Protein AF-A0A399QY19-F1 (afdb_monomer)

Radius of gyration: 26.13 Å; Cα con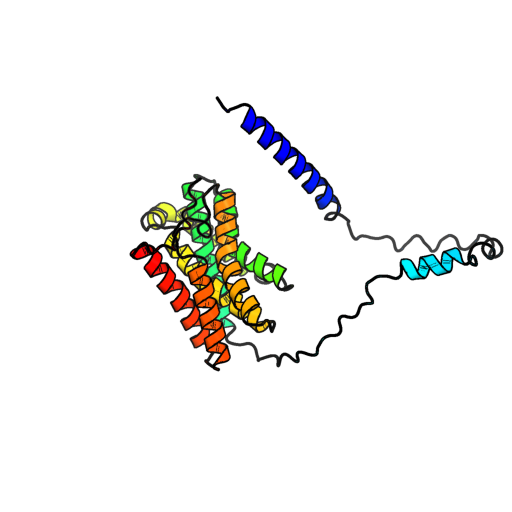tacts (8 Å, |Δi|>4): 372; chains: 1; bounding box: 60×49×82 Å

Nearest PDB structures (foldseek):
  5h36-assembly1_E  TM=9.515E-01  e=1.656E-13  Cereibacter sphaeroides 2.4.1
  5wuf-assembly1_A  TM=9.572E-01  e=1.390E-11  Colwellia psychrerythraea 34H
  5wue-assembly1_A  TM=9.030E-01  e=5.992E-12  Sulfolobus acidocaldarius
  5wtr-assembly1_B  TM=9.250E-01  e=8.197E-09  Saccharolobus solfataricus P2

InterPro domains:
  IPR005115 Glycine transporter [PF03458] (94-167)
  IPR005115 Glycine transporter [PF03458] (178-250)

Organism: NCBI:txid86342

Sequence (290 aa):
MANRSDLLFRGRFLHRFSIWMAVHAAHLVAPTQGHTHRLQENSTINPNLNRGYADTPLHARNRAMYAPMQARRWTRGRFSVKRRPMSPEILTAFADRFGVFVFAISGGVLAVRKEMDLLGVIVLAFLPAIGGGTMRDLLLGAPVFWLSDTLTLVLAIAGGLTAFLFYRFVSQFRALRWPDAVGMSLFAVTGAAKAMSLGHGFIVVVIMGAITASAGGLLRDVIANEEPLVLKEGELYATCALAGSAVYFGAISLGAPEAIAFAAGMATAFISRAMAIIFGIKLPRAKGKL

Foldseek 3Di:
DDDPVVVVVVVVVVVVVVVVCVVVVVVVDDDPDDDPPDPPPDPPDDPPPPPPPCPDPVNVVVCVVVDDPPPPPDPPPPPVPPQDDDDPPCVLVVLLLLLLLLQLLLQLLLCVVLVHDLVSLLVSLNLLNQVLQQVLCVVLVHPRPCVPPVSSSVSSSVSSVCCVVCVVVQVVPVNNLQSLLLSLLSQLQSQLVVCVSSVDDDVNSLVSSLSSSQRSQVRSQVVSVHDGQVRDAFADRSVLSSQLSNQLVVCVVVVHDNVVSSCSSSCSSNVVNVCCVPVVGGDDDDPDDD

Mean predicted aligned error: 15.23 Å

Structure (mmCIF, N/CA/C/O backbone):
data_AF-A0A399QY19-F1
#
_entry.id   AF-A0A399QY19-F1
#
loop_
_atom_site.group_PDB
_atom_site.id
_atom_site.type_symbol
_atom_site.label_atom_id
_atom_site.label_alt_id
_atom_site.label_comp_id
_atom_site.label_asym_id
_atom_site.label_entity_id
_atom_site.label_seq_id
_atom_site.pdbx_PDB_ins_code
_atom_site.Cartn_x
_atom_site.Cartn_y
_atom_site.Cartn_z
_atom_site.occupancy
_atom_site.B_iso_or_equiv
_atom_site.auth_seq_id
_atom_site.auth_comp_id
_atom_site.auth_asym_id
_atom_site.auth_atom_id
_atom_site.pdbx_PDB_model_num
ATOM 1 N N . MET A 1 1 ? -31.650 17.240 17.671 1.00 44.25 1 MET A N 1
ATOM 2 C CA . MET A 1 1 ? -32.403 18.030 16.671 1.00 44.25 1 MET A CA 1
ATOM 3 C C . MET A 1 1 ? -31.425 18.461 15.583 1.00 44.25 1 MET A C 1
ATOM 5 O O . MET A 1 1 ? -30.563 19.278 15.866 1.00 44.25 1 MET A O 1
ATOM 9 N N . ALA A 1 2 ? -31.465 17.842 14.397 1.00 48.72 2 ALA A N 1
ATOM 10 C CA . ALA A 1 2 ? -30.575 18.206 13.288 1.00 48.72 2 ALA A CA 1
ATOM 11 C C . ALA A 1 2 ? -31.069 19.500 12.616 1.00 48.72 2 ALA A C 1
ATOM 13 O O . ALA A 1 2 ? -32.268 19.658 12.382 1.00 48.72 2 ALA A O 1
ATOM 14 N N . ASN A 1 3 ? -30.150 20.430 12.353 1.00 52.03 3 ASN A N 1
ATOM 15 C CA . ASN A 1 3 ? -30.443 21.771 11.855 1.00 52.03 3 ASN A CA 1
ATOM 16 C C . ASN A 1 3 ? -30.996 21.719 10.412 1.00 52.03 3 ASN A C 1
ATOM 18 O O . ASN A 1 3 ? -30.510 20.952 9.579 1.00 52.03 3 ASN A O 1
ATOM 22 N N . ARG A 1 4 ? -32.023 22.525 10.098 1.00 49.91 4 ARG A N 1
ATOM 23 C CA . ARG A 1 4 ? -32.754 22.499 8.807 1.00 49.91 4 ARG A CA 1
ATOM 24 C C . ARG A 1 4 ? -31.855 22.743 7.582 1.00 49.91 4 ARG A C 1
ATOM 26 O O . ARG A 1 4 ? -32.204 22.316 6.483 1.00 49.91 4 ARG A O 1
ATOM 33 N N . SER A 1 5 ? -30.703 23.389 7.757 1.00 53.69 5 SER A N 1
ATOM 34 C CA . SER A 1 5 ? -29.710 23.633 6.703 1.00 53.69 5 SER A CA 1
ATOM 35 C C . SER A 1 5 ? -28.970 22.365 6.251 1.00 53.69 5 SER A C 1
ATOM 37 O O . SER A 1 5 ? -28.755 22.193 5.049 1.00 53.69 5 SER A O 1
ATOM 39 N N . ASP A 1 6 ? -28.659 21.442 7.167 1.00 50.50 6 ASP A N 1
ATOM 40 C CA . ASP A 1 6 ? -27.939 20.194 6.858 1.00 50.50 6 ASP A CA 1
ATOM 41 C C . ASP A 1 6 ? -28.805 19.201 6.077 1.00 50.50 6 ASP A C 1
ATOM 43 O O . ASP A 1 6 ? -28.325 18.499 5.183 1.00 50.50 6 ASP A O 1
ATOM 47 N N . LEU A 1 7 ? -30.109 19.182 6.359 1.00 51.22 7 LEU A N 1
ATOM 48 C CA . LEU A 1 7 ? -31.081 18.362 5.631 1.00 51.22 7 LEU A CA 1
ATOM 49 C C . LEU A 1 7 ? -31.246 18.834 4.176 1.00 51.22 7 LEU A C 1
ATOM 51 O O . LEU A 1 7 ? -31.325 18.012 3.262 1.00 51.22 7 LEU A O 1
ATOM 55 N N . LEU A 1 8 ? -31.214 20.150 3.938 1.00 54.97 8 LEU A N 1
ATOM 56 C CA . LEU A 1 8 ? -31.310 20.736 2.595 1.00 54.97 8 LEU A CA 1
ATOM 57 C C . LEU A 1 8 ? -30.028 20.574 1.765 1.00 54.97 8 LEU A C 1
ATOM 59 O O . LEU A 1 8 ? -30.098 20.548 0.532 1.00 54.97 8 LEU A O 1
ATOM 63 N N . PHE A 1 9 ? -28.859 20.478 2.404 1.00 53.03 9 PHE A N 1
ATOM 64 C CA . PHE A 1 9 ? -27.598 20.204 1.711 1.00 53.03 9 PHE A CA 1
ATOM 65 C C . PHE A 1 9 ? -27.468 18.715 1.360 1.00 53.03 9 PHE A C 1
ATOM 67 O O . PHE A 1 9 ? -27.183 18.376 0.209 1.00 53.03 9 PHE A O 1
ATOM 74 N N . ARG A 1 10 ? -27.801 17.821 2.304 1.00 54.09 10 ARG A N 1
ATOM 75 C CA . ARG A 1 10 ? -27.843 16.367 2.073 1.00 54.09 10 ARG A CA 1
ATOM 76 C C . ARG A 1 10 ? -28.836 15.976 0.979 1.00 54.09 10 ARG A C 1
ATOM 78 O O . ARG A 1 10 ? -28.481 15.185 0.110 1.00 54.09 10 ARG A O 1
ATOM 85 N N . GLY A 1 11 ? -30.028 16.579 0.953 1.00 57.78 11 GLY A N 1
ATOM 86 C CA . GLY A 1 11 ? -31.025 16.317 -0.092 1.00 57.78 11 GLY A CA 1
ATOM 87 C C . GLY A 1 11 ? -30.560 16.728 -1.494 1.00 57.78 11 GLY A C 1
ATOM 88 O O . GLY A 1 11 ? -30.737 15.979 -2.453 1.00 57.78 11 GLY A O 1
ATOM 89 N N . ARG A 1 12 ? -29.891 17.883 -1.622 1.00 63.41 12 ARG A N 1
ATOM 90 C CA . ARG A 1 12 ? -29.378 18.369 -2.916 1.00 63.41 12 ARG A CA 1
ATOM 91 C C . ARG A 1 12 ? -28.158 17.592 -3.412 1.00 63.41 12 ARG A C 1
ATOM 93 O O . ARG A 1 12 ? -28.033 17.395 -4.620 1.00 63.41 12 ARG A O 1
ATOM 100 N N . PHE A 1 13 ? -27.293 17.127 -2.511 1.00 60.69 13 PHE A N 1
ATOM 101 C CA . PHE A 1 13 ? -26.152 16.282 -2.866 1.00 60.69 13 PHE A CA 1
ATOM 102 C C . PHE A 1 13 ? -26.604 14.892 -3.321 1.00 60.69 13 PHE A C 1
ATOM 104 O O . PHE A 1 13 ? -26.201 14.446 -4.391 1.00 60.69 13 PHE A O 1
ATOM 111 N N . LEU A 1 14 ? -27.514 14.253 -2.577 1.00 60.03 14 LEU A N 1
ATOM 112 C CA . LEU A 1 14 ? -28.045 12.935 -2.932 1.00 60.03 14 LEU A CA 1
ATOM 113 C C . LEU A 1 14 ? -28.815 12.964 -4.256 1.00 60.03 14 LEU A C 1
ATOM 115 O O . LEU A 1 14 ? -28.624 12.067 -5.066 1.00 60.03 14 LEU A O 1
ATOM 119 N N . HIS A 1 15 ? -29.594 14.018 -4.523 1.00 63.19 15 HIS A N 1
ATOM 120 C CA . HIS A 1 15 ? -30.309 14.182 -5.794 1.00 63.19 15 HIS A CA 1
ATOM 121 C C . HIS A 1 15 ? -29.367 14.407 -6.991 1.00 63.19 15 HIS A C 1
ATOM 123 O O . HIS A 1 15 ? -29.599 13.897 -8.083 1.00 63.19 15 HIS A O 1
ATOM 129 N N . ARG A 1 16 ? -28.269 15.155 -6.808 1.00 65.31 16 ARG A N 1
ATOM 130 C CA . ARG A 1 16 ? -27.254 15.328 -7.862 1.00 65.31 16 ARG A CA 1
ATOM 131 C C . ARG A 1 16 ? -26.426 14.062 -8.082 1.00 65.31 16 ARG A C 1
ATOM 133 O O . ARG A 1 16 ? -26.072 13.771 -9.220 1.00 65.31 16 ARG A O 1
ATOM 140 N N . PHE A 1 17 ? -26.163 13.301 -7.023 1.00 58.69 17 PHE A N 1
ATOM 141 C CA . PHE A 1 17 ? -25.435 12.038 -7.089 1.00 58.69 17 PHE A CA 1
ATOM 142 C C . PHE A 1 17 ? -26.258 10.929 -7.760 1.00 58.69 17 PHE A C 1
ATOM 144 O O . PHE A 1 17 ? -25.725 10.196 -8.587 1.00 58.69 17 PHE A O 1
ATOM 151 N N . SER A 1 18 ? -27.566 10.847 -7.494 1.00 56.72 18 SER A N 1
ATOM 152 C CA . SER A 1 18 ? -28.452 9.879 -8.150 1.00 56.72 18 SER A CA 1
ATOM 153 C C . SER A 1 18 ? -28.683 10.189 -9.632 1.00 56.72 18 SER A C 1
ATOM 155 O O . SER A 1 18 ? -28.680 9.262 -10.438 1.00 56.72 18 SER A O 1
ATOM 157 N N . ILE A 1 19 ? -28.772 11.466 -10.029 1.00 63.81 19 ILE A N 1
ATOM 158 C CA . ILE A 1 19 ? -28.785 11.853 -11.454 1.00 63.81 19 ILE A CA 1
ATOM 159 C C . ILE A 1 19 ? -27.452 11.494 -12.127 1.00 63.81 19 ILE A C 1
ATOM 161 O O . ILE A 1 19 ? -27.446 10.945 -13.227 1.00 63.81 19 ILE A O 1
ATOM 165 N N . TRP A 1 20 ? -26.319 11.748 -11.465 1.00 65.38 20 TRP A N 1
ATOM 166 C CA . TRP A 1 20 ? -25.000 11.397 -11.999 1.00 65.38 20 TRP A CA 1
ATOM 167 C C . TRP A 1 20 ? -24.818 9.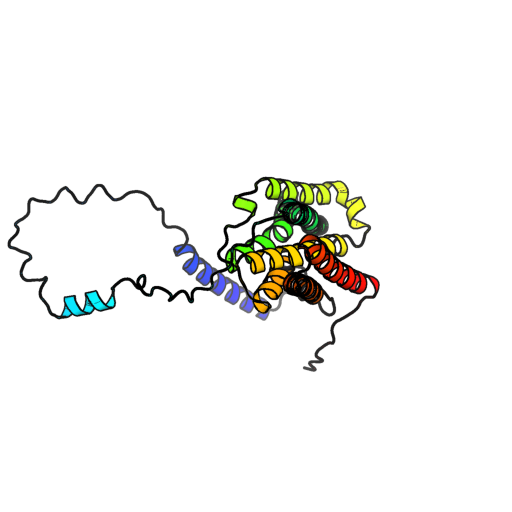876 -12.163 1.00 65.38 20 TRP A C 1
ATOM 169 O O . TRP A 1 20 ? -24.334 9.438 -13.209 1.00 65.38 20 TRP A O 1
ATOM 179 N N . MET A 1 21 ? -25.290 9.071 -11.198 1.00 53.97 21 MET A N 1
ATOM 180 C CA . MET A 1 21 ? -25.323 7.604 -11.285 1.00 53.97 21 MET A CA 1
ATOM 181 C C . MET A 1 21 ? -26.259 7.100 -12.387 1.00 53.97 21 MET A C 1
ATOM 183 O O . MET A 1 21 ? -25.878 6.193 -13.118 1.00 53.97 21 MET A O 1
ATOM 187 N N . ALA A 1 22 ? -27.453 7.679 -12.544 1.00 53.22 22 ALA A N 1
ATOM 188 C CA . ALA A 1 22 ? -28.401 7.265 -13.580 1.00 53.22 22 ALA A CA 1
ATOM 189 C C . ALA A 1 22 ? -27.859 7.523 -14.997 1.00 53.22 22 ALA A C 1
ATOM 191 O O . ALA A 1 22 ? -28.025 6.690 -15.886 1.00 53.22 22 ALA A O 1
ATOM 192 N N . VAL A 1 23 ? -27.145 8.637 -15.195 1.00 54.41 23 VAL A N 1
ATOM 193 C CA . VAL A 1 23 ? -26.520 8.984 -16.482 1.00 54.41 23 VAL A CA 1
ATOM 194 C C . VAL A 1 23 ? -25.294 8.108 -16.783 1.00 54.41 23 VAL A C 1
ATOM 196 O O . VAL A 1 23 ? -25.058 7.783 -17.943 1.00 54.41 23 VAL A O 1
ATOM 199 N N . HIS A 1 24 ? -24.540 7.665 -15.770 1.00 48.09 24 HIS A N 1
ATOM 200 C CA . HIS A 1 24 ? -23.354 6.814 -15.975 1.00 48.09 24 HIS A CA 1
ATOM 201 C C . HIS A 1 24 ? -23.644 5.304 -15.950 1.00 48.09 24 HIS A C 1
ATOM 203 O O . HIS A 1 24 ? -22.908 4.537 -16.570 1.00 48.09 24 HIS A O 1
ATOM 209 N N . ALA A 1 25 ? -24.733 4.858 -15.318 1.00 44.00 25 ALA A N 1
ATOM 210 C CA . ALA A 1 25 ? -25.168 3.460 -15.353 1.00 44.00 25 ALA A CA 1
ATOM 211 C C . ALA A 1 25 ? -25.692 3.045 -16.742 1.00 44.00 25 ALA A C 1
ATOM 213 O O . ALA A 1 25 ? -25.525 1.894 -17.141 1.00 44.00 25 ALA A O 1
ATOM 214 N N . ALA A 1 26 ? -26.234 3.990 -17.520 1.00 41.94 26 ALA A N 1
ATOM 215 C CA . ALA A 1 26 ? -26.698 3.752 -18.890 1.00 41.94 26 ALA A CA 1
ATOM 216 C C . ALA A 1 26 ? -25.569 3.380 -19.878 1.00 41.94 26 ALA A C 1
ATOM 218 O O . ALA A 1 26 ? -25.846 2.840 -20.946 1.00 41.94 26 ALA A O 1
ATOM 219 N N . HIS A 1 27 ? -24.299 3.611 -19.522 1.00 46.28 27 HIS A N 1
ATOM 220 C CA . HIS A 1 27 ? -23.142 3.239 -20.344 1.00 46.28 27 HIS A CA 1
ATOM 221 C C . HIS A 1 27 ? -22.496 1.896 -19.965 1.00 46.28 27 HIS A C 1
ATOM 223 O O . HIS A 1 27 ? -21.575 1.461 -20.653 1.00 46.28 27 HIS A O 1
ATOM 229 N N . LEU A 1 28 ? -22.969 1.221 -18.911 1.00 41.72 28 LEU A N 1
ATOM 230 C CA . LEU A 1 28 ? -22.340 0.001 -18.382 1.00 41.72 28 LEU A CA 1
ATOM 231 C C . LEU A 1 28 ? -23.177 -1.276 -18.555 1.00 41.72 28 LEU A C 1
ATOM 233 O O . LEU A 1 28 ? -22.718 -2.352 -18.182 1.00 41.72 28 LEU A O 1
ATOM 237 N N . VAL A 1 29 ? -24.358 -1.194 -19.177 1.00 43.53 29 VAL A N 1
ATOM 238 C CA . VAL A 1 29 ? -25.178 -2.367 -19.523 1.00 43.53 29 VAL A CA 1
ATOM 239 C C . VAL A 1 29 ? -25.673 -2.245 -20.965 1.00 43.53 29 VAL A C 1
ATOM 241 O O . VAL A 1 29 ? -26.774 -1.775 -21.228 1.00 43.53 29 VAL A O 1
ATOM 244 N N . ALA A 1 30 ? -24.851 -2.692 -21.912 1.00 33.81 30 ALA A N 1
ATOM 245 C CA . ALA A 1 30 ? -25.315 -3.094 -23.236 1.00 33.81 30 ALA A CA 1
ATOM 246 C C . ALA A 1 30 ? -24.795 -4.517 -23.510 1.00 33.81 30 ALA A C 1
ATOM 248 O O . ALA A 1 30 ? -23.579 -4.721 -23.536 1.00 33.81 30 ALA A O 1
ATOM 249 N N . PRO A 1 31 ? -25.679 -5.518 -23.666 1.00 34.62 31 PRO A N 1
ATOM 250 C CA . PRO A 1 31 ? -25.278 -6.889 -23.939 1.00 34.62 31 PRO A CA 1
ATOM 251 C C . PRO A 1 31 ? -24.793 -7.035 -25.386 1.00 34.62 31 PRO A C 1
ATOM 253 O O . PRO A 1 31 ? -25.493 -6.701 -26.339 1.00 34.62 31 PRO A O 1
ATOM 256 N N . THR A 1 32 ? -23.597 -7.590 -25.558 1.00 44.88 32 THR A N 1
ATOM 257 C CA . THR A 1 32 ? -23.087 -8.096 -26.834 1.00 44.88 32 THR A CA 1
ATOM 258 C C . THR A 1 32 ? -23.617 -9.509 -27.083 1.00 44.88 32 THR A C 1
ATOM 260 O O . THR A 1 32 ? -22.944 -10.490 -26.784 1.00 44.88 32 THR A O 1
ATOM 263 N N . GLN A 1 33 ? -24.821 -9.631 -27.649 1.00 32.75 33 GLN A N 1
ATOM 264 C CA . GLN A 1 33 ? -25.296 -10.874 -28.274 1.00 32.75 33 GLN A CA 1
ATOM 265 C C . GLN A 1 33 ? -26.164 -10.572 -29.510 1.00 32.75 33 GLN A C 1
ATOM 267 O O . GLN A 1 33 ? -27.242 -10.000 -29.403 1.00 32.75 33 GLN A O 1
ATOM 272 N N . GLY A 1 34 ? -25.665 -10.996 -30.676 1.00 34.81 34 GLY A N 1
ATOM 273 C CA . GLY A 1 34 ? -26.450 -11.591 -31.763 1.00 34.81 34 GLY A CA 1
ATOM 274 C C . GLY A 1 34 ? -27.456 -10.739 -32.542 1.00 34.81 34 GLY A C 1
ATOM 275 O O . GLY A 1 34 ? -28.651 -10.905 -32.356 1.00 34.81 34 GLY A O 1
ATOM 276 N N . HIS A 1 35 ? -26.999 -10.003 -33.563 1.00 32.31 35 HIS A N 1
ATOM 277 C CA . HIS A 1 35 ? -27.823 -9.692 -34.744 1.00 32.31 35 HIS A CA 1
ATOM 278 C C . HIS A 1 35 ? -26.973 -9.653 -36.027 1.00 32.31 35 HIS A C 1
ATOM 280 O O . HIS A 1 35 ? -26.751 -8.607 -36.625 1.00 32.31 35 HIS A O 1
ATOM 286 N N . THR A 1 36 ? -26.503 -10.821 -36.470 1.00 36.88 36 THR A N 1
ATOM 287 C CA . THR A 1 36 ? -25.933 -11.032 -37.820 1.00 36.88 36 THR A CA 1
ATOM 288 C C . THR A 1 36 ? -26.747 -12.007 -38.678 1.00 36.88 36 THR A C 1
ATOM 290 O O . THR A 1 36 ? -26.309 -12.388 -39.753 1.00 36.88 36 THR A O 1
ATOM 293 N N . HIS A 1 37 ? -27.977 -12.345 -38.278 1.00 32.78 37 HIS A N 1
ATOM 294 C CA . HIS A 1 37 ? -28.913 -13.137 -39.087 1.00 32.78 37 HIS A CA 1
ATOM 295 C C . HIS A 1 37 ? -30.274 -12.437 -39.199 1.00 32.78 37 HIS A C 1
ATOM 297 O O . HIS A 1 37 ? -31.266 -12.898 -38.643 1.00 32.78 37 HIS A O 1
ATOM 303 N N . ARG A 1 38 ? -30.325 -11.276 -39.869 1.00 31.55 38 ARG A N 1
ATOM 304 C CA . ARG A 1 38 ? -31.593 -10.734 -40.408 1.00 31.55 38 ARG A CA 1
ATOM 305 C C . ARG A 1 38 ? -31.445 -9.645 -41.483 1.00 31.55 38 ARG A C 1
ATOM 307 O O . ARG A 1 38 ? -32.344 -8.834 -41.661 1.00 31.55 38 ARG A O 1
ATOM 314 N N . LEU A 1 39 ? -30.330 -9.631 -42.219 1.00 36.00 39 LEU A N 1
ATOM 315 C CA . LEU A 1 39 ? -30.125 -8.757 -43.388 1.00 36.00 39 LEU A CA 1
ATOM 316 C C . LEU A 1 39 ? -29.706 -9.574 -44.620 1.00 36.00 39 LEU A C 1
ATOM 318 O O . LEU A 1 39 ? -28.768 -9.220 -45.325 1.00 36.00 39 LEU A O 1
ATOM 322 N N . GLN A 1 40 ? -30.382 -10.699 -44.857 1.00 32.62 40 GLN A N 1
ATOM 323 C CA . GLN A 1 40 ? -30.191 -11.498 -46.074 1.00 32.62 40 GLN A CA 1
ATOM 324 C C . GLN A 1 40 ? -31.516 -11.956 -46.706 1.00 32.62 40 GLN A C 1
ATOM 326 O O . GLN A 1 40 ? -31.515 -12.806 -47.585 1.00 32.62 40 GLN A O 1
ATOM 331 N N . GLU A 1 41 ? -32.644 -11.367 -46.291 1.00 34.47 41 GLU A N 1
ATOM 332 C CA . GLU A 1 41 ? -33.987 -11.794 -46.710 1.00 34.47 41 GLU A CA 1
ATOM 333 C C . GLU A 1 41 ? -34.862 -10.618 -47.174 1.00 34.47 41 GLU A C 1
ATOM 335 O O . GLU A 1 41 ? -36.036 -10.513 -46.841 1.00 34.47 41 GLU A O 1
ATOM 340 N N . ASN A 1 42 ? -34.285 -9.684 -47.936 1.00 31.83 42 ASN A N 1
ATOM 341 C CA . ASN A 1 42 ? -35.095 -8.786 -48.765 1.00 31.83 42 ASN A CA 1
ATOM 342 C C . ASN A 1 42 ? -34.316 -8.304 -49.997 1.00 31.83 42 ASN A C 1
ATOM 344 O O . ASN A 1 42 ? -34.063 -7.117 -50.191 1.00 31.83 42 ASN A O 1
ATOM 348 N N . SER A 1 43 ? -33.878 -9.259 -50.814 1.00 39.97 43 SER A N 1
ATOM 349 C CA . SER A 1 43 ? -33.276 -9.039 -52.132 1.00 39.97 43 SER A CA 1
ATOM 350 C C . SER A 1 43 ? -34.288 -9.278 -53.260 1.00 39.97 43 SER A C 1
ATOM 352 O O . SER A 1 43 ? -33.962 -9.911 -54.261 1.00 39.97 43 SER A O 1
ATOM 354 N N . THR A 1 44 ? -35.522 -8.777 -53.122 1.00 39.47 44 THR A N 1
ATOM 355 C CA . THR A 1 44 ? -36.567 -8.910 -54.161 1.00 39.47 44 THR A CA 1
ATOM 356 C C . THR A 1 44 ? -37.374 -7.636 -54.435 1.00 39.47 44 THR A C 1
ATOM 358 O O . THR A 1 44 ? -38.451 -7.712 -55.019 1.00 39.47 44 THR A O 1
ATOM 361 N N . ILE A 1 45 ? -36.857 -6.440 -54.118 1.00 39.66 45 ILE A N 1
ATOM 362 C CA . ILE A 1 45 ? -37.542 -5.180 -54.468 1.00 39.66 45 ILE A CA 1
ATOM 363 C C . ILE A 1 45 ? -36.636 -4.256 -55.302 1.00 39.66 45 ILE A C 1
ATOM 365 O O . ILE A 1 45 ? -35.782 -3.546 -54.786 1.00 39.66 45 ILE A O 1
ATOM 369 N N . ASN A 1 46 ? -36.865 -4.316 -56.618 1.00 37.06 46 ASN A N 1
ATOM 370 C CA . ASN A 1 46 ? -36.627 -3.328 -57.684 1.00 37.06 46 ASN A CA 1
ATOM 371 C C . ASN A 1 46 ? -35.346 -2.437 -57.616 1.00 37.06 46 ASN A C 1
ATOM 373 O O . ASN A 1 46 ? -35.333 -1.418 -56.922 1.00 37.06 46 ASN A O 1
ATOM 377 N N . PRO A 1 47 ? -34.300 -2.711 -58.426 1.00 42.66 47 PRO A N 1
ATOM 378 C CA . PRO A 1 47 ? -33.023 -1.983 -58.385 1.00 42.66 47 PRO A CA 1
ATOM 379 C C . PRO A 1 47 ? -33.037 -0.557 -58.978 1.00 42.66 47 PRO A C 1
ATOM 381 O O . PRO A 1 47 ? -32.005 0.113 -58.954 1.00 42.66 47 PRO A O 1
ATOM 384 N N . ASN A 1 48 ? -34.169 -0.051 -59.480 1.00 45.47 48 ASN A N 1
ATOM 385 C CA . ASN A 1 48 ? -34.226 1.254 -60.160 1.00 45.47 48 ASN A CA 1
ATOM 386 C C . ASN A 1 48 ? -34.772 2.420 -59.316 1.00 45.47 48 ASN A C 1
ATOM 388 O O . ASN A 1 48 ? -34.809 3.546 -59.803 1.00 45.47 48 ASN A O 1
ATOM 392 N N . LEU A 1 49 ? -35.150 2.201 -58.053 1.00 44.88 49 LEU A N 1
ATOM 393 C CA . LEU A 1 49 ? -35.764 3.249 -57.218 1.00 44.88 49 LEU A CA 1
ATOM 394 C C . LEU A 1 49 ? -34.784 4.058 -56.352 1.00 44.88 49 LEU A C 1
ATOM 396 O O . LEU A 1 49 ? -35.179 5.083 -55.808 1.00 44.88 49 LEU A O 1
ATOM 400 N N . ASN A 1 50 ? -33.509 3.660 -56.250 1.00 42.38 50 ASN A N 1
ATOM 401 C CA . ASN A 1 50 ? -32.568 4.263 -55.289 1.00 42.38 50 ASN A CA 1
ATOM 402 C C . ASN A 1 50 ? -31.350 4.976 -55.905 1.00 42.38 50 ASN A C 1
ATOM 404 O O . ASN A 1 50 ? -30.404 5.311 -55.197 1.00 42.38 50 ASN A O 1
ATOM 408 N N . ARG A 1 51 ? -31.362 5.243 -57.218 1.00 44.78 51 ARG A N 1
ATOM 409 C CA . ARG A 1 51 ? -30.277 5.985 -57.892 1.00 44.78 51 ARG A CA 1
ATOM 410 C C . ARG A 1 51 ? -30.370 7.508 -57.745 1.00 44.78 51 ARG A C 1
ATOM 412 O O . ARG A 1 51 ? -29.394 8.188 -58.007 1.00 44.78 51 ARG A O 1
ATOM 419 N N . GLY A 1 52 ? -31.514 8.044 -57.315 1.00 44.34 52 GLY A N 1
ATOM 420 C CA . GLY A 1 52 ? -31.741 9.495 -57.240 1.00 44.34 52 GLY A CA 1
ATOM 421 C C . GLY A 1 52 ? -31.431 10.154 -55.891 1.00 44.34 52 GLY A C 1
ATOM 422 O O . GLY A 1 52 ? -31.407 11.377 -55.815 1.00 44.34 52 GLY A O 1
ATOM 423 N N . TYR A 1 53 ? -31.207 9.378 -54.824 1.00 42.94 53 TYR A N 1
ATOM 424 C CA . TYR A 1 53 ? -31.086 9.913 -53.456 1.00 42.94 53 TYR A CA 1
ATOM 425 C C . TYR A 1 53 ? -29.653 9.856 -52.890 1.00 42.94 53 TYR A C 1
ATOM 427 O O . TYR A 1 53 ? -29.337 10.544 -51.921 1.00 42.94 53 TYR A O 1
ATOM 435 N N . ALA A 1 54 ? -28.760 9.071 -53.503 1.00 45.56 54 ALA A N 1
ATOM 436 C CA . ALA A 1 54 ? -27.400 8.846 -53.003 1.00 45.56 54 ALA A CA 1
ATOM 437 C C . ALA A 1 54 ? -26.373 9.923 -53.418 1.00 45.56 54 ALA A C 1
ATOM 439 O O . ALA A 1 54 ? -25.311 10.008 -52.797 1.00 45.56 54 ALA A O 1
ATOM 440 N N . ASP A 1 55 ? -26.706 10.771 -54.398 1.00 48.59 55 ASP A N 1
ATOM 441 C CA . ASP A 1 55 ? -25.737 11.629 -55.100 1.00 48.59 55 ASP A CA 1
ATOM 442 C C . ASP A 1 55 ? -25.886 13.133 -54.791 1.00 48.59 55 ASP A C 1
ATOM 444 O O . ASP A 1 55 ? -25.440 13.991 -55.553 1.00 48.59 55 ASP A O 1
ATOM 448 N N . THR A 1 56 ? -26.488 13.501 -53.653 1.00 51.28 56 THR A N 1
ATOM 449 C CA . THR A 1 56 ? -26.511 14.910 -53.221 1.00 51.28 56 THR A CA 1
ATOM 450 C C . THR A 1 56 ? -25.190 15.321 -52.542 1.00 51.28 56 THR A C 1
ATOM 452 O O . THR A 1 56 ? -24.690 14.606 -51.664 1.00 51.28 56 THR A O 1
ATOM 455 N N . PRO A 1 57 ? -24.630 16.517 -52.841 1.00 52.59 57 PRO A N 1
ATOM 456 C CA . PRO A 1 57 ? -23.360 16.992 -52.266 1.00 52.59 57 PRO A CA 1
ATOM 457 C C . PRO A 1 57 ? -23.348 17.074 -50.729 1.00 52.59 57 PRO A C 1
ATOM 459 O O . PRO A 1 57 ? -22.287 17.032 -50.100 1.00 52.59 57 PRO A O 1
ATOM 462 N N . LEU A 1 58 ? -24.528 17.163 -50.102 1.00 52.06 58 LEU A N 1
ATOM 463 C CA . LEU A 1 58 ? -24.686 17.191 -48.647 1.00 52.06 58 LEU A CA 1
ATOM 464 C C . LEU A 1 58 ? -24.294 15.857 -47.980 1.00 52.06 58 LEU A C 1
ATOM 466 O O . LEU A 1 58 ? -23.727 15.860 -46.887 1.00 52.06 58 LEU A O 1
ATOM 470 N N . HIS A 1 59 ? -24.547 14.714 -48.628 1.00 51.84 59 HIS A N 1
ATOM 471 C CA . HIS A 1 59 ? -24.222 13.389 -48.079 1.00 51.84 59 HIS A CA 1
ATOM 472 C C . HIS A 1 59 ? -22.727 13.046 -48.174 1.00 51.84 59 HIS A C 1
ATOM 474 O O . HIS A 1 59 ? -22.211 12.305 -47.334 1.00 51.84 59 HIS A O 1
ATOM 480 N N . ALA A 1 60 ? -22.002 13.622 -49.138 1.00 50.94 60 ALA A N 1
ATOM 481 C CA . ALA A 1 60 ? -20.544 13.509 -49.213 1.00 50.94 60 ALA A CA 1
ATOM 482 C C . ALA A 1 60 ? -19.853 14.292 -48.079 1.00 50.94 60 ALA A C 1
ATOM 484 O O . ALA A 1 60 ? -18.922 13.784 -47.451 1.00 50.94 60 ALA A O 1
ATOM 485 N N . ARG A 1 61 ? -20.362 15.489 -47.747 1.00 49.59 61 ARG A N 1
ATOM 486 C CA . ARG A 1 61 ? -19.873 16.298 -46.616 1.00 49.59 61 ARG A CA 1
ATOM 487 C C . ARG A 1 61 ? -20.111 15.630 -45.259 1.00 49.59 61 ARG A C 1
ATOM 489 O O . ARG A 1 61 ? -19.198 15.599 -44.438 1.00 49.59 61 ARG A O 1
ATOM 496 N N . ASN A 1 62 ? -21.282 15.031 -45.043 1.00 44.25 62 ASN A N 1
ATOM 497 C CA . ASN A 1 62 ? -21.576 14.345 -43.780 1.00 44.25 62 ASN A CA 1
ATOM 498 C C . ASN A 1 62 ? -20.752 13.058 -43.596 1.00 44.25 62 ASN A C 1
ATOM 500 O O . ASN A 1 62 ? -20.325 12.767 -42.482 1.00 44.25 62 ASN A O 1
ATOM 504 N N . ARG A 1 63 ? -20.419 12.325 -44.670 1.00 49.16 63 ARG A N 1
ATOM 505 C CA . ARG A 1 63 ? -19.529 11.148 -44.581 1.00 49.16 63 ARG A CA 1
ATOM 506 C C . ARG A 1 63 ? -18.108 11.493 -44.127 1.00 49.16 63 ARG A C 1
ATOM 508 O O . ARG A 1 63 ? -17.494 10.702 -43.419 1.00 49.16 63 ARG A O 1
ATOM 515 N N . ALA A 1 64 ? -17.604 12.673 -44.490 1.00 52.34 64 ALA A N 1
ATOM 516 C CA . ALA A 1 64 ? -16.307 13.158 -44.019 1.00 52.34 64 ALA A CA 1
ATOM 517 C C . ALA A 1 64 ? -16.343 13.614 -42.546 1.00 52.34 64 ALA A C 1
ATOM 519 O O . ALA A 1 64 ? -15.334 13.519 -41.852 1.00 52.34 64 ALA A O 1
ATOM 520 N N . MET A 1 65 ? -17.501 14.076 -42.061 1.00 50.78 65 MET A N 1
ATOM 521 C CA . MET A 1 65 ? -17.679 14.573 -40.691 1.00 50.78 65 MET A CA 1
ATOM 522 C C . MET A 1 65 ? -17.851 13.446 -39.657 1.00 50.78 65 MET A C 1
ATOM 524 O O . MET A 1 65 ? -17.416 13.597 -38.519 1.00 50.78 65 MET A O 1
ATOM 528 N N . TYR A 1 66 ? -18.426 12.307 -40.063 1.00 43.62 66 TYR A N 1
ATOM 529 C CA . TYR A 1 66 ? -18.634 11.117 -39.219 1.00 43.62 66 TYR A CA 1
ATOM 530 C C . TYR A 1 66 ? -17.677 9.957 -39.529 1.00 43.62 66 TYR A C 1
ATOM 532 O O . TYR A 1 66 ? -17.915 8.825 -39.103 1.00 43.62 66 TYR A O 1
ATOM 540 N N . ALA A 1 67 ? -16.586 10.210 -40.256 1.00 45.16 67 ALA A N 1
ATOM 541 C CA . ALA A 1 67 ? -15.515 9.229 -40.368 1.00 45.16 67 ALA A CA 1
ATOM 542 C C . ALA A 1 67 ? -15.016 8.886 -38.949 1.00 45.16 67 ALA A C 1
ATOM 544 O O . ALA A 1 67 ? -14.749 9.801 -38.163 1.00 45.16 67 ALA A O 1
ATOM 545 N N . PRO A 1 68 ? -14.913 7.597 -38.575 1.00 44.94 68 PRO A N 1
ATOM 546 C CA . PRO A 1 68 ? -14.566 7.224 -37.214 1.00 44.94 68 PRO A CA 1
ATOM 547 C C . PRO A 1 68 ? -13.226 7.854 -36.823 1.00 44.94 68 PRO A C 1
ATOM 549 O O . PRO A 1 68 ? -12.204 7.646 -37.478 1.00 44.94 68 PRO A O 1
ATOM 552 N N . MET A 1 69 ? -13.221 8.571 -35.697 1.00 47.25 69 MET A N 1
ATOM 553 C CA . MET A 1 69 ? -12.049 9.129 -34.999 1.00 47.25 69 MET A CA 1
ATOM 554 C C . MET A 1 69 ? -11.000 8.070 -34.577 1.00 47.25 69 MET A C 1
ATOM 556 O O . MET A 1 69 ? -10.111 8.353 -33.781 1.00 47.25 69 MET A O 1
ATOM 560 N N . GLN A 1 70 ? -11.058 6.849 -35.109 1.00 49.69 70 GLN A N 1
ATOM 561 C CA . GLN A 1 70 ? -10.145 5.746 -34.806 1.00 49.69 70 GLN A CA 1
ATOM 562 C C . GLN A 1 70 ? -8.875 5.736 -35.675 1.00 49.69 70 GLN A C 1
ATOM 564 O O . GLN A 1 70 ? -8.001 4.899 -35.474 1.00 49.69 70 GLN A O 1
ATOM 569 N N . ALA A 1 71 ? -8.716 6.687 -36.602 1.00 42.91 71 ALA A N 1
ATOM 570 C CA . ALA A 1 71 ? -7.543 6.761 -37.478 1.00 42.91 71 ALA A CA 1
ATOM 571 C C . ALA A 1 71 ? -6.543 7.882 -37.131 1.00 42.91 71 ALA A C 1
ATOM 573 O O . ALA A 1 71 ? -5.608 8.123 -37.893 1.00 42.91 71 ALA A O 1
ATOM 574 N N . ARG A 1 72 ? -6.648 8.536 -35.962 1.00 40.72 72 ARG A N 1
ATOM 575 C CA . ARG A 1 72 ? -5.519 9.311 -35.411 1.00 40.72 72 ARG A CA 1
ATOM 576 C C . ARG A 1 72 ? -4.571 8.364 -34.691 1.00 40.72 72 ARG A C 1
ATOM 578 O O . ARG A 1 72 ? -4.514 8.272 -33.468 1.00 40.72 72 ARG A O 1
ATOM 585 N N . ARG A 1 73 ? -3.837 7.634 -35.529 1.00 43.69 73 ARG A N 1
ATOM 586 C CA . ARG A 1 73 ? -2.638 6.868 -35.211 1.00 43.69 73 ARG A CA 1
ATOM 587 C C . ARG A 1 73 ? -1.710 7.784 -34.420 1.00 43.69 73 ARG A C 1
ATOM 589 O O . ARG A 1 73 ? -1.017 8.609 -35.007 1.00 43.69 73 ARG A O 1
ATOM 596 N N . TRP A 1 74 ? -1.742 7.654 -33.094 1.00 41.38 74 TRP A N 1
ATOM 597 C CA . TRP A 1 74 ? -0.717 8.187 -32.210 1.00 41.38 74 TRP A CA 1
ATOM 598 C C . TRP A 1 74 ? 0.625 7.852 -32.845 1.00 41.38 74 TRP A C 1
ATOM 600 O O . TRP A 1 74 ? 0.990 6.678 -32.974 1.00 41.38 74 TRP A O 1
ATOM 610 N N . THR A 1 75 ? 1.325 8.876 -33.317 1.00 40.78 75 THR A N 1
ATOM 611 C CA . THR A 1 75 ? 2.715 8.778 -33.730 1.00 40.78 75 THR A CA 1
ATOM 612 C C . THR A 1 75 ? 3.482 8.355 -32.491 1.00 40.78 75 THR A C 1
ATOM 614 O O . THR A 1 75 ? 3.868 9.184 -31.670 1.00 40.78 75 THR A O 1
ATOM 617 N N . ARG A 1 76 ? 3.626 7.035 -32.319 1.00 42.66 76 ARG A N 1
ATOM 618 C CA . ARG A 1 76 ? 4.554 6.421 -31.379 1.00 42.66 76 ARG A CA 1
ATOM 619 C C . ARG A 1 76 ? 5.923 6.997 -31.709 1.00 42.66 76 ARG A C 1
ATOM 621 O O . ARG A 1 76 ? 6.607 6.496 -32.600 1.00 42.66 76 ARG A O 1
ATOM 628 N N . GLY A 1 77 ? 6.317 8.038 -30.976 1.00 38.34 77 GLY A N 1
ATOM 629 C CA . GLY A 1 77 ? 7.715 8.252 -30.658 1.00 38.34 77 GLY A CA 1
ATOM 630 C C . GLY A 1 77 ? 8.212 6.904 -30.169 1.00 38.34 77 GLY A C 1
ATOM 631 O O . GLY A 1 77 ? 7.688 6.352 -29.200 1.00 38.34 77 GLY A O 1
ATOM 632 N N . ARG A 1 78 ? 9.090 6.297 -30.960 1.00 42.12 78 ARG A N 1
ATOM 633 C CA . ARG A 1 78 ? 9.592 4.947 -30.756 1.00 42.12 78 ARG A CA 1
ATOM 634 C C . ARG A 1 78 ? 10.536 4.996 -29.557 1.00 42.12 78 ARG A C 1
ATOM 636 O O . ARG A 1 78 ? 11.747 4.935 -29.717 1.00 42.12 78 ARG A O 1
ATOM 643 N N . PHE A 1 79 ? 9.974 5.111 -28.356 1.00 41.50 79 PHE A N 1
ATOM 644 C CA . PHE A 1 79 ? 10.635 4.676 -27.140 1.00 41.50 79 PHE A CA 1
ATOM 645 C C . PHE A 1 79 ? 10.757 3.163 -27.271 1.00 41.50 79 PHE A C 1
ATOM 647 O O . PHE A 1 79 ? 9.858 2.401 -26.921 1.00 41.50 79 PHE A O 1
ATOM 654 N N . SER A 1 80 ? 11.853 2.737 -27.897 1.00 36.44 80 SER A N 1
ATOM 655 C CA . SER A 1 80 ? 12.302 1.358 -27.857 1.00 36.44 80 SER A CA 1
ATOM 656 C C . SER A 1 80 ? 12.723 1.095 -26.418 1.00 36.44 80 SER A C 1
ATOM 658 O O . SER A 1 80 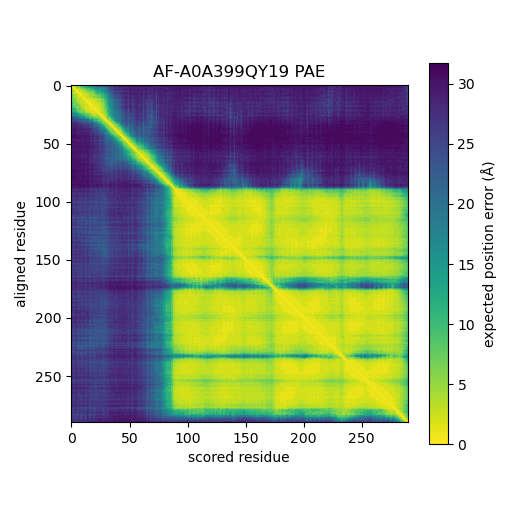? 13.883 1.252 -26.042 1.00 36.44 80 SER A O 1
ATOM 660 N N . VAL A 1 81 ? 11.736 0.785 -25.578 1.00 50.19 81 VAL A N 1
ATOM 661 C CA . VAL A 1 81 ? 11.971 0.222 -24.260 1.00 50.19 81 VAL A CA 1
ATOM 662 C C . VAL A 1 81 ? 12.637 -1.113 -24.537 1.00 50.19 81 VAL A C 1
ATOM 664 O O . VAL A 1 81 ? 11.992 -2.071 -24.966 1.00 50.19 81 VAL A O 1
ATOM 667 N N . LYS A 1 82 ? 13.959 -1.151 -24.364 1.00 34.66 82 LYS A N 1
ATOM 668 C CA . LYS A 1 82 ? 14.709 -2.396 -24.263 1.00 34.66 82 LYS A CA 1
ATOM 669 C C . LYS A 1 82 ? 13.992 -3.192 -23.178 1.00 34.66 82 LYS A C 1
ATOM 671 O O . LYS A 1 82 ? 14.080 -2.813 -22.013 1.00 34.66 82 LYS A O 1
ATOM 676 N N . ARG A 1 83 ? 13.204 -4.204 -23.575 1.00 42.94 83 ARG A N 1
ATOM 677 C CA . ARG A 1 83 ? 12.533 -5.127 -22.655 1.00 42.94 83 ARG A CA 1
ATOM 678 C C . ARG A 1 83 ? 13.644 -5.716 -21.800 1.00 42.94 83 ARG A C 1
ATOM 680 O O . ARG A 1 83 ? 14.390 -6.572 -22.270 1.00 42.94 83 ARG A O 1
ATOM 687 N N . ARG A 1 84 ? 13.843 -5.163 -20.605 1.00 43.09 84 ARG A N 1
ATOM 688 C CA . ARG A 1 84 ? 14.763 -5.755 -19.646 1.00 43.09 84 ARG A CA 1
ATOM 689 C C . ARG A 1 84 ? 14.157 -7.119 -19.307 1.00 43.09 84 ARG A C 1
ATOM 691 O O . ARG A 1 84 ? 12.942 -7.178 -19.101 1.00 43.09 84 ARG A O 1
ATOM 698 N N . PRO A 1 85 ? 14.941 -8.205 -19.368 1.00 38.12 85 PRO A N 1
ATOM 699 C CA . PRO A 1 85 ? 14.436 -9.520 -19.006 1.00 38.12 85 PRO A CA 1
ATOM 700 C C . PRO A 1 85 ? 13.843 -9.438 -17.597 1.00 38.12 85 PRO A C 1
ATOM 702 O O . PRO A 1 85 ? 14.448 -8.848 -16.704 1.00 38.12 85 PRO A O 1
ATOM 705 N N . MET A 1 86 ? 12.628 -9.957 -17.434 1.00 52.16 86 MET A N 1
ATOM 706 C CA . MET A 1 86 ? 11.979 -10.056 -16.130 1.00 52.16 86 MET A CA 1
ATOM 707 C C . MET A 1 86 ? 12.781 -11.025 -15.255 1.00 52.16 86 MET A C 1
ATOM 709 O O . MET A 1 86 ? 13.000 -12.161 -15.671 1.00 52.16 86 MET A O 1
ATOM 713 N N . SER A 1 87 ? 13.261 -10.571 -14.091 1.00 45.81 87 SER A N 1
ATOM 714 C CA . SER A 1 87 ? 13.427 -11.335 -12.834 1.00 45.81 87 SER A CA 1
ATOM 715 C C . SER A 1 87 ? 14.276 -10.536 -11.825 1.00 45.81 87 SER A C 1
ATOM 717 O O . SER A 1 87 ? 15.228 -9.869 -12.234 1.00 45.81 87 SER A O 1
ATOM 719 N N . PRO A 1 88 ? 13.935 -10.586 -10.518 1.00 51.09 88 PRO A N 1
ATOM 720 C CA . PRO A 1 88 ? 13.411 -11.745 -9.791 1.00 51.09 88 PRO A CA 1
ATOM 721 C C . PRO A 1 88 ? 11.893 -11.690 -9.564 1.00 51.09 88 PRO A C 1
ATOM 723 O O . PRO A 1 88 ? 11.426 -11.048 -8.626 1.00 51.09 88 PRO A O 1
ATOM 726 N N . GLU A 1 89 ? 11.127 -12.442 -10.369 1.00 63.50 89 GLU A N 1
ATOM 727 C CA . GLU A 1 89 ? 9.662 -12.600 -10.235 1.00 63.50 89 GLU A CA 1
ATOM 728 C C . GLU A 1 89 ? 9.246 -12.999 -8.813 1.00 63.50 89 GLU A C 1
ATOM 730 O O . GLU A 1 89 ? 8.181 -12.626 -8.338 1.00 63.50 89 GLU A O 1
ATOM 735 N N . ILE A 1 90 ? 10.114 -13.724 -8.107 1.00 74.38 90 ILE A N 1
ATOM 736 C CA . ILE A 1 90 ? 9.838 -14.247 -6.772 1.00 74.38 90 ILE A CA 1
ATOM 737 C C . ILE A 1 90 ? 9.742 -13.124 -5.739 1.00 74.38 90 ILE A C 1
ATOM 739 O O . ILE A 1 90 ? 8.852 -13.169 -4.898 1.00 74.38 90 ILE A O 1
ATOM 743 N N . LEU A 1 91 ? 10.626 -12.118 -5.784 1.00 78.38 91 LEU A N 1
ATOM 744 C CA . LEU A 1 91 ? 10.663 -11.077 -4.751 1.00 78.38 91 LEU A CA 1
ATOM 745 C C . LEU A 1 91 ? 9.437 -10.171 -4.844 1.00 78.38 91 LEU A C 1
ATOM 747 O O . LEU A 1 91 ? 8.784 -9.914 -3.837 1.00 78.38 91 LEU A O 1
ATOM 751 N N . THR A 1 92 ? 9.114 -9.710 -6.050 1.00 77.69 92 THR A N 1
ATOM 752 C CA . THR A 1 92 ? 7.946 -8.863 -6.304 1.00 77.69 92 THR A CA 1
ATOM 753 C C . THR A 1 92 ? 6.646 -9.636 -6.122 1.00 77.69 92 THR A C 1
ATOM 755 O O . THR A 1 92 ? 5.749 -9.123 -5.461 1.00 77.69 92 THR A O 1
ATOM 758 N N . ALA A 1 93 ? 6.555 -10.891 -6.581 1.00 82.31 93 ALA A N 1
ATOM 759 C CA . ALA A 1 93 ? 5.373 -11.721 -6.333 1.00 82.31 93 ALA A CA 1
ATOM 760 C C . ALA A 1 93 ? 5.182 -12.032 -4.843 1.00 82.31 93 ALA A C 1
ATOM 762 O O . ALA A 1 93 ? 4.058 -11.999 -4.342 1.00 82.31 93 ALA A O 1
ATOM 763 N N . PHE A 1 94 ? 6.266 -12.317 -4.116 1.00 86.75 94 PHE A N 1
ATOM 764 C CA . PHE A 1 94 ? 6.217 -12.495 -2.668 1.00 86.75 94 PHE A CA 1
ATOM 765 C C . PHE A 1 94 ? 5.770 -11.206 -1.977 1.00 86.75 94 PHE A C 1
ATOM 767 O O . PHE A 1 94 ? 4.865 -11.251 -1.150 1.00 86.75 94 PHE A O 1
ATOM 774 N N . ALA A 1 95 ? 6.355 -10.063 -2.340 1.00 85.81 95 ALA A N 1
ATOM 775 C CA . ALA A 1 95 ? 6.013 -8.765 -1.772 1.00 85.81 95 ALA A CA 1
ATOM 776 C C . ALA A 1 95 ? 4.555 -8.368 -2.040 1.00 85.81 95 ALA A C 1
ATOM 778 O O . ALA A 1 95 ? 3.891 -7.892 -1.123 1.00 85.81 95 ALA A O 1
ATOM 779 N N . ASP A 1 96 ? 4.041 -8.603 -3.250 1.00 87.31 96 ASP A N 1
ATOM 780 C CA . ASP A 1 96 ? 2.641 -8.343 -3.589 1.00 87.31 96 ASP A CA 1
ATOM 781 C C . ASP A 1 96 ? 1.711 -9.229 -2.749 1.00 87.31 96 ASP A C 1
ATOM 783 O O . ASP A 1 96 ? 0.820 -8.721 -2.071 1.00 87.31 96 ASP A O 1
ATOM 787 N N . ARG A 1 97 ? 1.953 -10.543 -2.698 1.00 91.56 97 ARG A N 1
ATOM 788 C CA . ARG A 1 97 ? 1.133 -11.496 -1.927 1.00 91.56 97 ARG A CA 1
ATOM 789 C C . ARG A 1 97 ? 1.173 -11.235 -0.424 1.00 91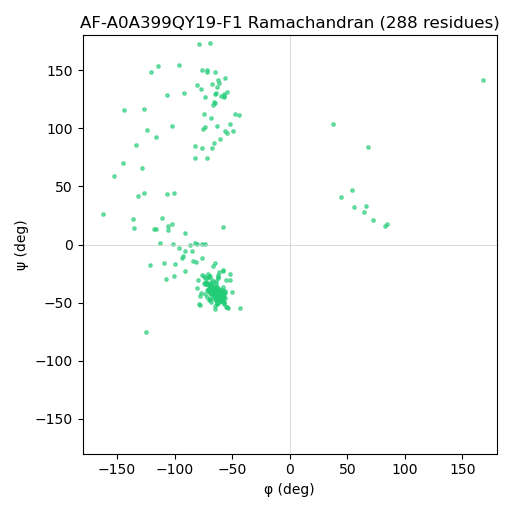.56 97 ARG A C 1
ATOM 791 O O . ARG A 1 97 ? 0.137 -11.226 0.240 1.00 91.56 97 ARG A O 1
ATOM 798 N N . PHE A 1 98 ? 2.364 -11.007 0.116 1.00 93.38 98 PHE A N 1
ATOM 799 C CA . PHE A 1 98 ? 2.545 -10.684 1.524 1.00 93.38 98 PHE A CA 1
ATOM 800 C C . PHE A 1 98 ? 1.919 -9.323 1.859 1.00 93.38 98 PHE A C 1
ATOM 802 O O . PHE A 1 98 ? 1.210 -9.204 2.856 1.00 93.38 98 PHE A O 1
ATOM 809 N N . GLY A 1 99 ? 2.094 -8.322 0.993 1.00 91.94 99 GLY A N 1
ATOM 810 C CA . GLY A 1 99 ? 1.471 -7.007 1.127 1.00 91.94 99 GLY A CA 1
ATOM 811 C C . GLY A 1 99 ? -0.056 -7.082 1.140 1.00 91.94 99 GLY A C 1
ATOM 812 O O . GLY A 1 99 ? -0.676 -6.492 2.019 1.00 91.94 99 GLY A O 1
ATOM 813 N N . VAL A 1 100 ? -0.657 -7.874 0.246 1.00 95.38 100 VAL A N 1
ATOM 814 C CA . VAL A 1 100 ? -2.107 -8.149 0.200 1.00 95.38 100 VAL A CA 1
ATOM 815 C C . VAL A 1 100 ? -2.595 -8.722 1.531 1.00 95.38 100 VAL A C 1
ATOM 817 O O . VAL A 1 100 ? -3.556 -8.208 2.100 1.00 95.38 100 VAL A O 1
ATOM 820 N N . PHE A 1 101 ? -1.921 -9.748 2.057 1.00 95.44 101 PHE A N 1
ATOM 821 C CA . PHE A 1 101 ? -2.276 -10.363 3.339 1.00 95.44 101 PHE A CA 1
ATOM 822 C C . PHE A 1 101 ? -2.188 -9.363 4.504 1.00 95.44 101 PHE A C 1
ATOM 824 O O . PHE A 1 101 ? -3.121 -9.234 5.298 1.00 95.44 101 PHE A O 1
ATOM 831 N N . VAL A 1 102 ? -1.091 -8.608 4.590 1.00 93.19 102 VAL A N 1
ATOM 832 C CA . VAL A 1 102 ? -0.861 -7.633 5.666 1.00 93.19 102 VAL A CA 1
ATOM 833 C C . VAL A 1 102 ? -1.847 -6.459 5.590 1.00 93.19 102 VAL A C 1
ATOM 835 O O . VAL A 1 102 ? -2.377 -6.027 6.619 1.00 93.19 102 VAL A O 1
ATOM 838 N N . PHE A 1 103 ? -2.158 -5.958 4.392 1.00 93.31 103 PHE A N 1
ATOM 839 C CA . PHE A 1 103 ? -3.170 -4.916 4.224 1.00 93.31 103 PHE A CA 1
ATOM 840 C C . PHE A 1 103 ? -4.579 -5.419 4.532 1.00 93.31 103 PHE A C 1
ATOM 842 O O . PHE A 1 103 ? -5.355 -4.689 5.152 1.00 93.31 103 PHE A O 1
ATOM 849 N N . ALA A 1 104 ? -4.897 -6.663 4.172 1.00 95.81 104 ALA A N 1
ATOM 850 C CA . ALA A 1 104 ? -6.162 -7.285 4.537 1.00 95.81 104 ALA A CA 1
ATOM 851 C C . ALA A 1 104 ? -6.345 -7.371 6.056 1.00 95.81 104 ALA A C 1
ATOM 853 O O . ALA A 1 104 ? -7.429 -7.060 6.546 1.00 95.81 104 ALA A O 1
ATOM 854 N N . ILE A 1 105 ? -5.286 -7.691 6.814 1.00 94.06 105 ILE A N 1
ATOM 855 C CA . ILE A 1 105 ? -5.323 -7.623 8.285 1.00 94.06 105 ILE A CA 1
ATOM 856 C C . ILE A 1 105 ? -5.691 -6.208 8.738 1.00 94.06 105 ILE A C 1
ATOM 858 O O . ILE A 1 105 ? -6.547 -6.044 9.601 1.00 94.06 105 ILE A O 1
ATOM 862 N N . SER A 1 106 ? -5.086 -5.177 8.144 1.00 91.94 106 SER A N 1
ATOM 863 C CA . SER A 1 106 ? -5.388 -3.784 8.488 1.00 91.94 106 SER A CA 1
ATOM 864 C C . SER A 1 106 ? -6.870 -3.438 8.261 1.00 91.94 106 SER A C 1
ATOM 866 O O . SER A 1 106 ? -7.530 -2.908 9.156 1.00 91.94 106 SER A O 1
ATOM 868 N N . GLY A 1 107 ? -7.436 -3.804 7.106 1.00 93.38 107 GLY A N 1
ATOM 869 C CA . GLY A 1 107 ? -8.869 -3.638 6.831 1.00 93.38 107 GLY A CA 1
ATOM 870 C C . GLY A 1 107 ? -9.757 -4.421 7.797 1.00 93.38 107 GLY A C 1
ATOM 871 O O . GLY A 1 107 ? -10.668 -3.851 8.395 1.00 93.38 107 GLY A O 1
ATOM 872 N N . GLY A 1 108 ? -9.441 -5.693 8.032 1.00 94.38 108 GLY A N 1
ATOM 873 C CA . GLY A 1 108 ? -10.207 -6.541 8.940 1.00 94.38 108 GLY A CA 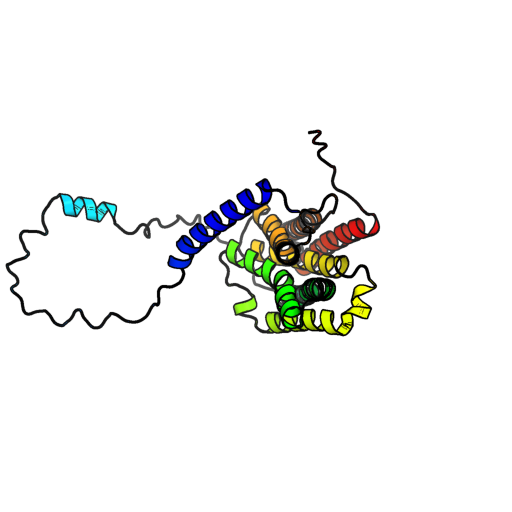1
ATOM 874 C C . GLY A 1 108 ? -10.184 -6.041 10.387 1.00 94.38 108 GLY A C 1
ATOM 875 O O . GLY A 1 108 ? -11.216 -6.026 11.048 1.00 94.38 108 GLY A O 1
ATOM 876 N N . VAL A 1 109 ? -9.047 -5.538 10.876 1.00 92.50 109 VAL A N 1
ATOM 877 C CA . VAL A 1 109 ? -8.938 -4.958 12.227 1.00 92.50 109 VAL A CA 1
ATOM 878 C C . VAL A 1 109 ? -9.848 -3.746 12.382 1.00 92.50 109 VAL A C 1
ATOM 880 O O . VAL A 1 109 ? -10.466 -3.586 13.437 1.00 92.50 109 VAL A O 1
ATOM 883 N N . LEU A 1 110 ? -9.933 -2.885 11.363 1.00 92.50 110 LEU A N 1
ATOM 884 C CA . LEU A 1 110 ? -10.843 -1.743 11.404 1.00 92.50 110 LEU A CA 1
ATOM 885 C C . LEU A 1 110 ? -12.309 -2.191 11.378 1.00 92.50 110 LEU A C 1
ATOM 887 O O . LEU A 1 110 ? -13.114 -1.642 12.123 1.00 92.50 110 LEU A O 1
ATOM 891 N N . ALA A 1 111 ? -12.642 -3.214 10.592 1.00 94.50 111 ALA A N 1
ATOM 892 C CA . ALA A 1 111 ? -13.997 -3.755 10.535 1.00 94.50 111 ALA A CA 1
ATOM 893 C C . ALA A 1 111 ? -14.445 -4.337 11.879 1.00 94.50 111 ALA A C 1
ATOM 895 O O . ALA A 1 111 ? -15.536 -4.026 12.352 1.00 94.50 111 ALA A O 1
ATOM 896 N N . VAL A 1 112 ? -13.575 -5.109 12.541 1.00 93.12 112 VAL A N 1
ATOM 897 C CA . VAL A 1 112 ? -13.873 -5.662 13.870 1.00 93.12 112 VAL A CA 1
ATOM 898 C C . VAL A 1 112 ? -14.026 -4.547 14.909 1.00 93.12 112 VAL A C 1
ATOM 900 O O . VAL A 1 112 ? -14.921 -4.609 15.745 1.00 93.12 112 VAL A O 1
ATOM 903 N N . ARG A 1 113 ? -13.218 -3.477 14.833 1.00 91.00 113 ARG A N 1
ATOM 904 C CA . ARG A 1 113 ? -13.385 -2.280 15.688 1.00 91.00 113 ARG A CA 1
ATOM 905 C C . ARG A 1 113 ? -14.714 -1.564 15.476 1.00 91.00 113 ARG A C 1
ATOM 907 O O . ARG A 1 113 ? -15.182 -0.896 16.389 1.00 91.00 113 ARG A O 1
ATOM 914 N N . LYS A 1 114 ? -15.271 -1.660 14.272 1.00 92.81 114 LYS A N 1
ATOM 915 C CA . LYS A 1 114 ? -16.570 -1.098 13.894 1.00 92.81 114 LYS A CA 1
ATOM 916 C C . LYS A 1 114 ? -17.722 -2.079 14.117 1.00 92.81 114 LYS A C 1
ATOM 918 O O . LYS A 1 114 ? -18.822 -1.795 13.662 1.00 92.81 114 LYS A O 1
ATOM 923 N N . GLU A 1 115 ? -17.468 -3.205 14.791 1.00 93.81 115 GLU A N 1
ATOM 924 C CA . GLU A 1 115 ? -18.469 -4.230 15.113 1.00 93.81 115 GLU A CA 1
ATOM 925 C C . GLU A 1 115 ? -19.203 -4.762 13.868 1.00 93.81 115 GLU A C 1
ATOM 927 O O . GLU A 1 115 ? -20.379 -5.115 13.913 1.00 93.81 115 GLU A O 1
ATOM 932 N N . MET A 1 116 ? -18.500 -4.814 12.731 1.00 95.12 116 MET A N 1
ATOM 933 C CA . MET A 1 116 ? -19.027 -5.384 11.493 1.00 95.12 116 MET A CA 1
ATOM 934 C C . MET A 1 116 ? -19.124 -6.912 11.584 1.00 95.12 116 MET A C 1
ATOM 936 O O . MET A 1 116 ? -18.319 -7.565 12.253 1.00 95.12 116 MET A O 1
ATOM 940 N N . ASP A 1 117 ? -20.086 -7.487 10.863 1.00 96.25 117 ASP A N 1
ATOM 941 C CA . ASP A 1 117 ? -20.207 -8.934 10.705 1.00 96.25 117 ASP A CA 1
ATOM 942 C C . ASP A 1 117 ? -19.068 -9.515 9.844 1.00 96.25 117 ASP A C 1
ATOM 944 O O . ASP A 1 117 ? -18.243 -8.795 9.275 1.00 96.25 117 ASP A O 1
ATOM 948 N N . LEU A 1 118 ? -19.003 -10.847 9.741 1.00 94.75 118 LEU A N 1
ATOM 949 C CA . LEU A 1 118 ? -17.939 -11.523 8.993 1.00 94.75 118 LEU A CA 1
ATOM 950 C C . LEU A 1 118 ? -17.871 -11.052 7.533 1.00 94.75 118 LEU A C 1
ATOM 952 O O . LEU A 1 118 ? -16.779 -10.855 7.001 1.00 94.75 118 LEU A O 1
ATOM 956 N N . LEU A 1 119 ? -19.025 -10.845 6.895 1.00 96.75 119 LEU A N 1
ATOM 957 C CA . LEU A 1 119 ? -19.077 -10.343 5.527 1.00 96.75 119 LEU A CA 1
ATOM 958 C C . LEU A 1 119 ? -18.478 -8.935 5.442 1.00 96.75 119 LEU A C 1
ATOM 960 O O . LEU A 1 119 ? -17.615 -8.696 4.597 1.00 96.75 119 LEU A O 1
ATOM 964 N N . GLY A 1 120 ? -18.870 -8.029 6.338 1.00 96.56 120 GLY A N 1
ATOM 965 C CA . GLY A 1 120 ? -18.310 -6.686 6.438 1.00 96.56 120 GLY A CA 1
ATOM 966 C C . GLY A 1 120 ? -16.799 -6.696 6.671 1.00 96.56 120 GLY A C 1
ATOM 967 O O . GLY A 1 120 ? -16.082 -5.926 6.036 1.00 96.56 120 GLY A O 1
ATOM 968 N N . VAL A 1 121 ? -16.289 -7.619 7.490 1.00 96.56 121 VAL A N 1
ATOM 969 C CA . VAL A 1 121 ? -14.847 -7.798 7.724 1.00 96.56 121 VAL A CA 1
ATOM 970 C C . VAL A 1 121 ? -14.113 -8.197 6.453 1.00 96.56 121 VAL A C 1
ATOM 972 O O . VAL A 1 121 ? -13.087 -7.598 6.129 1.00 96.56 121 VAL A O 1
ATOM 975 N N . ILE A 1 122 ? -14.636 -9.170 5.710 1.00 97.50 122 ILE A N 1
ATOM 976 C CA . ILE A 1 122 ? -14.036 -9.604 4.448 1.00 97.50 122 ILE A CA 1
ATOM 977 C C . ILE A 1 122 ? -14.079 -8.475 3.412 1.00 97.50 122 ILE A C 1
ATOM 979 O O . ILE A 1 122 ? -13.056 -8.170 2.800 1.00 97.50 122 ILE A O 1
ATOM 983 N N . VAL A 1 123 ? -15.219 -7.797 3.256 1.00 97.06 123 VAL A N 1
ATOM 984 C CA . VAL A 1 123 ? -15.369 -6.672 2.320 1.00 97.06 123 VAL A CA 1
ATOM 985 C C . VAL A 1 123 ? -14.395 -5.543 2.657 1.00 97.06 123 VAL A C 1
ATOM 987 O O . VAL A 1 123 ? -13.679 -5.070 1.774 1.00 97.06 123 VAL A O 1
ATOM 990 N N . LEU A 1 124 ? -14.306 -5.133 3.925 1.00 96.88 124 LEU A N 1
ATOM 991 C CA . LEU A 1 124 ? -13.407 -4.055 4.337 1.00 96.88 124 LEU A CA 1
ATOM 992 C C . LEU A 1 124 ? -11.927 -4.467 4.261 1.00 96.88 124 LEU A C 1
ATOM 994 O O . LEU A 1 124 ? -11.078 -3.606 4.044 1.00 96.88 124 LEU A O 1
ATOM 998 N N . ALA A 1 125 ? -11.605 -5.759 4.397 1.00 96.88 125 ALA A N 1
ATOM 999 C CA . ALA A 1 125 ? -10.260 -6.302 4.191 1.00 96.88 125 ALA A CA 1
ATOM 1000 C C . ALA A 1 125 ? -9.822 -6.265 2.717 1.00 96.88 125 ALA A C 1
ATOM 1002 O O . ALA A 1 125 ? -8.651 -6.007 2.437 1.00 96.88 125 ALA A O 1
ATOM 1003 N N . PHE A 1 126 ? -10.743 -6.449 1.765 1.00 97.31 126 PHE A N 1
ATOM 1004 C CA . PHE A 1 126 ? -10.427 -6.353 0.336 1.00 97.31 126 PHE A CA 1
ATOM 1005 C C . PHE A 1 126 ? -9.997 -4.945 -0.088 1.00 97.31 126 PHE A C 1
ATOM 1007 O O . PHE A 1 126 ? -9.083 -4.803 -0.901 1.00 97.31 126 PHE A O 1
ATOM 1014 N N . LEU A 1 127 ? -10.610 -3.897 0.467 1.00 96.81 127 LEU A N 1
ATOM 1015 C CA . LEU A 1 127 ? -10.333 -2.510 0.073 1.00 96.81 127 LEU A CA 1
ATOM 1016 C C . LEU A 1 127 ? -8.837 -2.145 0.139 1.00 96.81 127 LEU A C 1
ATOM 1018 O O . LEU A 1 127 ? -8.289 -1.735 -0.888 1.00 96.81 127 LEU A O 1
ATOM 1022 N N . PRO A 1 128 ? -8.131 -2.329 1.272 1.00 95.00 128 PRO A N 1
ATOM 1023 C CA . PRO A 1 128 ? -6.701 -2.073 1.333 1.00 95.00 128 PRO A CA 1
ATOM 1024 C C . PRO A 1 128 ? -5.872 -3.128 0.597 1.00 95.00 128 PRO A C 1
ATOM 1026 O O . PRO A 1 128 ? -4.853 -2.782 0.007 1.00 95.00 128 PRO A O 1
ATOM 1029 N N . ALA A 1 129 ? -6.307 -4.391 0.590 1.00 96.12 129 ALA A N 1
ATOM 1030 C CA . ALA A 1 129 ? -5.539 -5.499 0.029 1.00 96.12 129 ALA A CA 1
ATOM 1031 C C . ALA A 1 129 ? -5.398 -5.426 -1.499 1.00 96.12 129 ALA A C 1
ATOM 1033 O O . ALA A 1 129 ? -4.319 -5.674 -2.029 1.00 96.12 129 ALA A O 1
ATOM 1034 N N . ILE A 1 130 ? -6.473 -5.068 -2.209 1.00 95.94 130 ILE A N 1
ATOM 1035 C CA . ILE A 1 130 ? -6.494 -5.043 -3.679 1.00 95.94 130 ILE A CA 1
ATOM 1036 C C . ILE A 1 130 ? -6.817 -3.671 -4.275 1.00 95.94 130 ILE A C 1
ATOM 1038 O O . ILE A 1 130 ? -6.524 -3.447 -5.450 1.00 95.94 130 ILE A O 1
ATOM 1042 N N . GLY A 1 131 ? -7.382 -2.733 -3.510 1.00 96.88 131 GLY A N 1
ATOM 1043 C CA . GLY A 1 131 ? -7.836 -1.441 -4.037 1.00 96.88 131 GLY A CA 1
ATOM 1044 C C . GLY A 1 131 ? -6.702 -0.575 -4.589 1.00 96.88 131 GLY A C 1
ATOM 1045 O O . GLY A 1 131 ? -6.824 -0.029 -5.685 1.00 96.88 131 GLY A O 1
ATOM 1046 N N . GLY A 1 132 ? -5.568 -0.513 -3.884 1.00 95.75 132 GLY A N 1
ATOM 1047 C CA . GLY A 1 132 ? -4.391 0.241 -4.329 1.00 95.75 132 GLY A CA 1
ATOM 1048 C C . GLY A 1 132 ? -3.791 -0.295 -5.631 1.00 95.75 132 GLY A C 1
ATOM 1049 O O . GLY A 1 132 ? -3.616 0.456 -6.592 1.00 95.75 132 GLY A O 1
ATOM 1050 N N . GLY A 1 133 ? -3.551 -1.609 -5.696 1.00 95.19 133 GLY A N 1
ATOM 1051 C CA . GLY A 1 133 ? -3.068 -2.285 -6.906 1.00 95.19 133 GLY A CA 1
ATOM 1052 C C . GLY A 1 133 ? -4.053 -2.203 -8.075 1.00 95.19 133 GLY A C 1
ATOM 1053 O O . GLY A 1 133 ? -3.637 -1.997 -9.211 1.00 95.19 133 GLY A O 1
ATOM 1054 N N . THR A 1 134 ? -5.360 -2.265 -7.802 1.00 96.88 134 THR A N 1
ATOM 1055 C CA . THR A 1 134 ? -6.397 -2.087 -8.830 1.00 96.88 134 THR A CA 1
ATOM 1056 C C . THR A 1 134 ? -6.345 -0.679 -9.417 1.00 96.88 134 THR A C 1
ATOM 1058 O O . THR A 1 134 ? -6.313 -0.526 -10.634 1.00 96.88 134 THR A O 1
ATOM 1061 N N . MET A 1 135 ? -6.277 0.359 -8.576 1.00 97.62 135 MET A N 1
ATOM 1062 C CA . MET A 1 135 ? -6.175 1.743 -9.048 1.00 97.62 135 MET A CA 1
ATOM 1063 C C . MET A 1 135 ? -4.903 1.962 -9.874 1.00 97.62 135 MET A C 1
ATOM 1065 O O . MET A 1 135 ? -4.968 2.559 -10.945 1.00 97.62 135 MET A O 1
ATOM 1069 N N . ARG A 1 136 ? -3.765 1.421 -9.423 1.00 96.81 136 ARG A N 1
ATOM 1070 C CA . ARG A 1 136 ? -2.504 1.417 -10.176 1.00 96.81 136 ARG A CA 1
ATOM 1071 C C . ARG A 1 136 ? -2.677 0.799 -11.561 1.00 96.81 136 ARG A C 1
ATOM 1073 O O . ARG A 1 136 ? -2.314 1.424 -12.552 1.00 96.81 136 ARG A O 1
ATOM 1080 N N . ASP A 1 137 ? -3.206 -0.419 -11.629 1.00 95.75 137 ASP A N 1
ATOM 1081 C CA . ASP A 1 137 ? -3.302 -1.163 -12.885 1.00 95.75 137 ASP A CA 1
ATOM 1082 C C . ASP A 1 137 ? -4.238 -0.455 -13.875 1.00 95.75 137 ASP A C 1
ATOM 1084 O O . ASP A 1 137 ? -3.882 -0.294 -15.042 1.00 95.75 137 ASP A O 1
ATOM 1088 N N . LEU A 1 138 ? -5.366 0.083 -13.399 1.00 97.50 138 LEU A N 1
ATOM 1089 C CA . LEU A 1 138 ? -6.285 0.876 -14.219 1.00 97.50 138 LEU A CA 1
ATOM 1090 C C . LEU A 1 138 ? -5.637 2.165 -14.751 1.00 97.50 138 LEU A C 1
ATOM 1092 O O . LEU A 1 138 ? -5.776 2.469 -15.935 1.00 97.50 138 LEU A O 1
ATOM 1096 N N . LEU A 1 139 ? -4.904 2.906 -13.912 1.00 97.31 139 LEU A N 1
ATOM 1097 C CA . LEU A 1 139 ? -4.218 4.143 -14.319 1.00 97.31 139 LEU A CA 1
ATOM 1098 C C . LEU A 1 139 ? -3.083 3.886 -15.318 1.00 97.31 139 LEU A C 1
ATOM 1100 O O . LEU A 1 139 ? -2.822 4.719 -16.184 1.00 97.31 139 LEU A O 1
ATOM 1104 N N . LEU A 1 140 ? -2.420 2.735 -15.211 1.00 94.50 140 LEU A N 1
ATOM 1105 C CA . LEU A 1 140 ? -1.342 2.316 -16.107 1.00 94.50 140 LEU A CA 1
ATOM 1106 C C . LEU A 1 140 ? -1.844 1.618 -17.383 1.00 94.50 140 LEU A C 1
ATOM 1108 O O . LEU A 1 140 ? -1.036 1.294 -18.253 1.00 94.50 140 LEU A O 1
ATOM 1112 N N . GLY A 1 141 ? -3.151 1.365 -17.509 1.00 94.62 141 GLY A N 1
ATOM 1113 C CA . GLY A 1 141 ? -3.715 0.592 -18.619 1.00 94.62 141 GLY A CA 1
ATOM 1114 C C . GLY A 1 141 ? -3.252 -0.871 -18.637 1.00 94.62 141 GLY A C 1
ATOM 1115 O O . GLY A 1 141 ? -3.156 -1.478 -19.703 1.00 94.62 141 GLY A O 1
ATOM 1116 N N . ALA A 1 142 ? -2.924 -1.425 -17.469 1.00 91.94 142 ALA A N 1
ATOM 1117 C CA . ALA A 1 142 ? -2.514 -2.808 -17.275 1.00 91.94 142 ALA A CA 1
ATOM 1118 C C . ALA A 1 142 ? -3.710 -3.681 -16.841 1.00 91.94 142 ALA A C 1
ATOM 1120 O O . ALA A 1 142 ? -4.661 -3.172 -16.243 1.00 91.94 142 ALA A O 1
ATOM 1121 N N . PRO A 1 143 ? -3.689 -5.001 -17.110 1.00 92.56 143 PRO A N 1
ATOM 1122 C CA . PRO A 1 143 ? -4.693 -5.904 -16.555 1.00 92.56 143 PRO A CA 1
ATOM 1123 C C . PRO A 1 143 ? -4.620 -5.897 -15.023 1.00 92.56 143 PRO A C 1
ATOM 1125 O O . PRO A 1 143 ? -3.528 -5.906 -14.452 1.00 92.56 143 PRO A O 1
ATOM 1128 N N . VAL A 1 144 ? -5.784 -5.904 -14.373 1.00 94.00 144 VAL A N 1
ATOM 1129 C CA . VAL A 1 144 ? -5.893 -5.895 -12.910 1.00 94.00 144 VAL A CA 1
ATOM 1130 C C . VAL A 1 144 ? -5.339 -7.201 -12.336 1.00 94.00 144 VAL A C 1
ATOM 1132 O O . VAL A 1 144 ? -5.809 -8.284 -12.679 1.00 94.00 144 VAL A O 1
ATOM 1135 N N . PHE A 1 145 ? -4.348 -7.101 -11.448 1.00 90.19 145 PHE A N 1
ATOM 1136 C CA . PHE A 1 145 ? -3.525 -8.236 -11.015 1.00 90.19 145 PHE A CA 1
ATOM 1137 C C . PHE A 1 145 ? -4.298 -9.431 -10.427 1.00 90.19 145 PHE A C 1
ATOM 1139 O O . PHE A 1 145 ? -3.994 -10.581 -10.745 1.00 90.19 145 PHE A O 1
ATOM 1146 N N . TRP A 1 146 ? -5.320 -9.183 -9.605 1.00 92.44 146 TRP A N 1
ATOM 1147 C CA . TRP A 1 146 ? -6.074 -10.238 -8.917 1.00 92.44 146 TRP A CA 1
ATOM 1148 C C . TRP A 1 146 ? -7.063 -10.983 -9.824 1.00 92.44 146 TRP A C 1
ATOM 1150 O O . TRP A 1 146 ? -7.563 -12.033 -9.430 1.00 92.44 146 TRP A O 1
ATOM 1160 N N . LEU A 1 147 ? -7.323 -10.485 -11.041 1.00 91.38 147 LEU A N 1
ATOM 1161 C CA . LEU A 1 147 ? -8.091 -11.229 -12.047 1.00 91.38 147 LEU A CA 1
ATOM 1162 C C . LEU A 1 147 ? -7.298 -12.416 -12.605 1.00 91.38 147 LEU A C 1
ATOM 1164 O O . LEU A 1 147 ? -7.891 -13.388 -13.063 1.00 91.38 147 LEU A O 1
ATOM 1168 N N . SER A 1 148 ? -5.967 -12.331 -12.559 1.00 84.00 148 SER A N 1
ATOM 1169 C CA . SER A 1 148 ? -5.063 -13.363 -13.068 1.00 84.00 148 SER A CA 1
ATOM 1170 C C . SER A 1 148 ? -4.489 -14.251 -11.960 1.00 84.00 148 SER A C 1
ATOM 1172 O O . SER A 1 148 ? -4.141 -15.396 -12.232 1.00 84.00 148 SER A O 1
ATOM 1174 N N . ASP A 1 149 ? -4.373 -13.744 -10.726 1.00 84.69 149 ASP A N 1
ATOM 1175 C CA . ASP A 1 149 ? -3.857 -14.495 -9.572 1.00 84.69 149 ASP A CA 1
ATOM 1176 C C . ASP A 1 149 ? -4.931 -14.669 -8.488 1.00 84.69 149 ASP A C 1
ATOM 1178 O O . ASP A 1 149 ? -5.073 -13.843 -7.581 1.00 84.69 149 ASP A O 1
ATOM 1182 N N . THR A 1 150 ? -5.658 -15.789 -8.542 1.00 88.31 150 THR A N 1
ATOM 1183 C CA . THR A 1 150 ? -6.671 -16.156 -7.540 1.00 88.31 150 THR A CA 1
ATOM 1184 C C . THR A 1 150 ? -6.102 -16.332 -6.133 1.00 88.31 150 THR A C 1
ATOM 1186 O O . THR A 1 150 ? -6.838 -16.152 -5.162 1.00 88.31 150 THR A O 1
ATOM 1189 N N . LEU A 1 151 ? -4.803 -16.626 -5.981 1.00 92.06 151 LEU A N 1
ATOM 1190 C CA . LEU A 1 151 ? -4.175 -16.750 -4.661 1.00 92.06 151 LEU A CA 1
ATOM 1191 C C . LEU A 1 151 ? -4.205 -15.417 -3.904 1.00 92.06 151 LEU A C 1
ATOM 1193 O O . LEU A 1 151 ? -4.346 -15.405 -2.684 1.00 92.06 151 LEU A O 1
ATOM 1197 N N . THR A 1 152 ? -4.150 -14.294 -4.622 1.00 91.38 152 THR A N 1
ATOM 1198 C CA . THR A 1 152 ? -4.295 -12.951 -4.042 1.00 91.38 152 THR A CA 1
ATOM 1199 C C . THR A 1 152 ? -5.611 -12.814 -3.279 1.00 91.38 152 THR A C 1
ATOM 1201 O O . THR A 1 152 ? -5.632 -12.315 -2.155 1.00 91.38 152 THR A O 1
ATOM 1204 N N . LEU A 1 153 ? -6.717 -13.278 -3.867 1.00 94.50 153 LEU A N 1
ATOM 1205 C CA . LEU A 1 153 ? -8.034 -13.192 -3.236 1.00 94.50 153 LEU A CA 1
ATOM 1206 C C . LEU A 1 153 ? -8.110 -14.083 -1.993 1.00 94.50 153 LEU A C 1
ATOM 1208 O O . LEU A 1 153 ? -8.631 -13.658 -0.964 1.00 94.50 153 LEU A O 1
ATOM 1212 N N . VAL A 1 154 ? -7.528 -15.283 -2.061 1.00 96.50 154 VAL A N 1
ATOM 1213 C CA . VAL A 1 154 ? -7.434 -16.197 -0.912 1.00 96.50 154 VAL A CA 1
ATOM 1214 C C . VAL A 1 154 ? -6.641 -15.558 0.229 1.00 96.50 154 VAL A C 1
ATOM 1216 O O . VAL A 1 154 ? -7.066 -15.630 1.379 1.00 96.50 154 VAL A O 1
ATOM 1219 N N . LEU A 1 155 ? -5.530 -14.880 -0.070 1.00 96.44 155 LEU A N 1
ATOM 1220 C CA . LEU A 1 155 ? -4.720 -14.178 0.929 1.00 96.44 155 LEU A CA 1
ATOM 1221 C C . LEU A 1 155 ? -5.440 -12.970 1.532 1.00 96.44 155 LEU A C 1
ATOM 1223 O O . LEU A 1 155 ? -5.315 -12.731 2.732 1.00 96.44 155 LEU A O 1
ATOM 1227 N N . ALA A 1 156 ? -6.225 -12.236 0.741 1.00 96.44 156 ALA A N 1
ATOM 1228 C CA . ALA A 1 156 ? -7.052 -11.150 1.257 1.00 96.44 156 ALA A CA 1
ATOM 1229 C C . ALA A 1 156 ? -8.123 -11.674 2.232 1.00 96.44 156 ALA A C 1
ATOM 1231 O O . ALA A 1 156 ? -8.284 -11.137 3.329 1.00 96.44 156 ALA A O 1
ATOM 1232 N N . ILE A 1 157 ? -8.793 -12.777 1.885 1.00 97.44 157 ILE A N 1
ATOM 1233 C CA . ILE A 1 157 ? -9.748 -13.449 2.778 1.00 97.44 157 ILE A CA 1
ATOM 1234 C C . ILE A 1 157 ? -9.035 -13.941 4.040 1.00 97.44 157 ILE A C 1
ATOM 1236 O O . ILE A 1 157 ? -9.488 -13.663 5.148 1.00 97.44 157 ILE A O 1
ATOM 1240 N N . ALA A 1 158 ? -7.894 -14.618 3.895 1.00 96.94 158 ALA A N 1
ATOM 1241 C CA . ALA A 1 158 ? -7.115 -15.127 5.018 1.00 96.94 158 ALA A CA 1
ATOM 1242 C C . ALA A 1 158 ? -6.659 -14.006 5.965 1.00 96.94 158 ALA A C 1
ATOM 1244 O O . ALA A 1 158 ? -6.725 -14.175 7.182 1.00 96.94 158 ALA A O 1
ATOM 1245 N N . GLY A 1 159 ? -6.247 -12.849 5.440 1.00 94.94 159 GLY A N 1
ATOM 1246 C CA . GLY A 1 159 ? -5.881 -11.686 6.250 1.00 94.94 159 GLY A CA 1
ATOM 1247 C C . GLY A 1 159 ? -7.074 -11.114 7.021 1.00 94.94 159 GLY A C 1
ATOM 1248 O O . GLY A 1 159 ? -6.962 -10.857 8.221 1.00 94.94 159 GLY A O 1
ATOM 1249 N N . GLY A 1 160 ? -8.239 -11.000 6.376 1.00 95.25 160 GLY A N 1
ATOM 1250 C CA . GLY A 1 160 ? -9.485 -10.593 7.034 1.00 95.25 160 GLY A CA 1
ATOM 1251 C C . GLY A 1 160 ? -9.926 -11.572 8.130 1.00 95.25 160 GLY A C 1
ATOM 1252 O O . GLY A 1 160 ? -10.226 -11.154 9.247 1.00 95.25 160 GLY A O 1
ATOM 1253 N N . LEU A 1 161 ? -9.879 -12.881 7.858 1.00 96.25 161 LEU A N 1
ATOM 1254 C CA . LEU A 1 161 ? -10.170 -13.931 8.842 1.00 96.25 161 LEU A CA 1
ATOM 1255 C C . LEU A 1 161 ? -9.178 -13.926 10.005 1.00 96.25 161 LEU A C 1
ATOM 1257 O O . LEU A 1 161 ? -9.574 -14.094 11.156 1.00 96.25 161 LEU A O 1
ATOM 1261 N N . THR A 1 162 ? -7.896 -13.693 9.724 1.00 93.75 162 THR A N 1
ATOM 1262 C CA . THR A 1 162 ? -6.865 -13.563 10.759 1.00 93.75 162 THR A CA 1
ATOM 1263 C C . THR A 1 162 ? -7.188 -12.390 11.679 1.00 93.75 162 THR A C 1
ATOM 1265 O O . THR A 1 162 ? -7.155 -12.534 12.900 1.00 93.75 162 THR A O 1
ATOM 1268 N N . ALA A 1 163 ? -7.571 -11.242 11.115 1.00 91.44 163 ALA A N 1
ATOM 1269 C CA . ALA A 1 163 ? -7.994 -10.091 11.901 1.00 91.44 163 ALA A CA 1
ATOM 1270 C C . ALA A 1 163 ? -9.259 -10.369 12.728 1.00 91.44 163 ALA A C 1
ATOM 1272 O O . ALA A 1 163 ? -9.327 -9.925 13.870 1.00 91.44 163 ALA A O 1
ATOM 1273 N N . PHE A 1 164 ? -10.221 -11.119 12.183 1.00 92.44 164 PHE A N 1
ATOM 1274 C CA . PHE A 1 164 ? -11.450 -11.510 12.876 1.00 92.44 164 PHE A CA 1
ATOM 1275 C C . PHE A 1 164 ? -11.180 -12.436 14.068 1.00 92.44 164 PHE A C 1
ATOM 1277 O O . PHE A 1 164 ? -11.550 -12.126 15.199 1.00 92.44 164 PHE A O 1
ATOM 1284 N N . LEU A 1 165 ? -10.492 -13.556 13.831 1.00 91.94 165 LEU A N 1
ATOM 1285 C CA . LEU A 1 165 ? -10.268 -14.606 14.829 1.00 91.94 165 LEU A CA 1
ATOM 1286 C C . LEU A 1 165 ? -9.281 -14.177 15.916 1.00 91.94 165 LEU A C 1
ATOM 1288 O O . LEU A 1 165 ? -9.473 -14.475 17.093 1.00 91.94 165 LEU A O 1
ATOM 1292 N N . PHE A 1 166 ? -8.231 -13.451 15.535 1.00 87.62 166 PHE A N 1
ATOM 1293 C CA . PHE A 1 166 ? -7.162 -13.048 16.447 1.00 87.62 166 PHE A CA 1
ATOM 1294 C C . PHE A 1 166 ? -7.285 -11.593 16.894 1.00 87.62 166 PHE A C 1
ATOM 1296 O O . PHE A 1 166 ? -6.326 -11.038 17.432 1.00 87.62 166 PHE A O 1
ATOM 1303 N N . TYR A 1 167 ? -8.460 -10.970 16.742 1.00 82.00 167 TYR A N 1
ATOM 1304 C CA . TYR A 1 167 ? -8.665 -9.560 17.071 1.00 82.00 167 TYR A CA 1
ATOM 1305 C C . TYR A 1 167 ? -8.172 -9.187 18.474 1.00 82.00 167 TYR A C 1
ATOM 1307 O O . TYR A 1 167 ? -7.546 -8.144 18.643 1.00 82.00 167 TYR A O 1
ATOM 1315 N N . ARG A 1 168 ? -8.395 -10.030 19.494 1.00 77.25 168 ARG A N 1
ATOM 1316 C CA . ARG A 1 168 ? -7.943 -9.746 20.870 1.00 77.25 168 ARG A CA 1
ATOM 1317 C C . ARG A 1 168 ? -6.421 -9.569 20.950 1.00 77.25 168 ARG A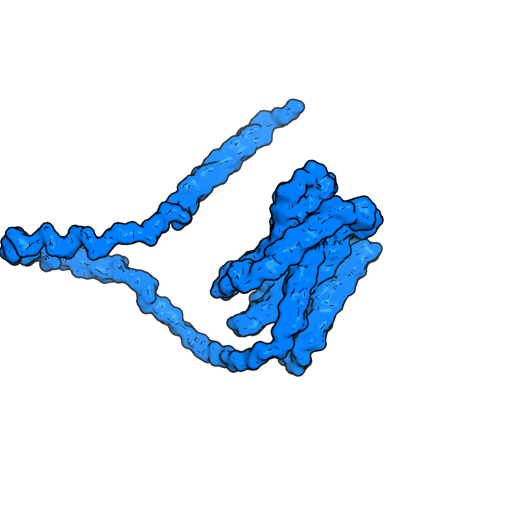 C 1
ATOM 1319 O O . ARG A 1 168 ? -5.961 -8.631 21.588 1.00 77.25 168 ARG A O 1
ATOM 1326 N N . PHE A 1 169 ? -5.662 -10.421 20.266 1.00 73.56 169 PHE A N 1
ATOM 1327 C CA . PHE A 1 169 ? -4.201 -10.337 20.202 1.00 73.56 169 PHE A CA 1
ATOM 1328 C C . PHE A 1 169 ? -3.746 -9.186 19.309 1.00 73.56 169 PHE A C 1
ATOM 1330 O O . PHE A 1 169 ? -2.850 -8.426 19.665 1.00 73.56 169 PHE A O 1
ATOM 1337 N N . VAL A 1 170 ? -4.402 -9.019 18.161 1.00 67.31 170 VAL A N 1
ATOM 1338 C CA . VAL A 1 170 ? -4.041 -7.999 17.179 1.00 67.31 170 VAL A CA 1
ATOM 1339 C C . VAL A 1 170 ? -4.314 -6.597 17.736 1.00 67.31 170 VAL A C 1
ATOM 1341 O O . VAL A 1 170 ? -3.449 -5.731 17.649 1.00 67.31 170 VAL A O 1
ATOM 1344 N N . SER A 1 171 ? -5.459 -6.376 18.389 1.00 64.88 171 SER A N 1
ATOM 1345 C CA . SER A 1 171 ? -5.930 -5.074 18.894 1.00 64.88 171 SER A CA 1
ATOM 1346 C C . SER A 1 171 ? -5.037 -4.433 19.963 1.00 64.88 171 SER A C 1
ATOM 1348 O O . SER A 1 171 ? -4.984 -3.201 20.022 1.00 64.88 171 SER A O 1
ATOM 1350 N N . GLN A 1 172 ? -4.282 -5.225 20.732 1.00 60.72 172 GLN A N 1
ATOM 1351 C CA . GLN A 1 172 ? -3.392 -4.750 21.800 1.00 60.72 172 GLN A CA 1
ATOM 1352 C C . GLN A 1 172 ? -2.185 -3.928 21.284 1.00 60.72 172 GLN A C 1
ATOM 1354 O O . GLN A 1 172 ? -1.628 -3.126 22.031 1.00 60.72 172 GLN A O 1
ATOM 1359 N N . PHE A 1 173 ? -1.817 -4.019 19.997 1.00 54.00 173 PHE A N 1
ATOM 1360 C CA . PHE A 1 173 ? -0.551 -3.479 19.459 1.00 54.00 173 PHE A CA 1
ATOM 1361 C C . PHE A 1 173 ? -0.656 -2.203 18.604 1.00 54.00 173 PHE A C 1
ATOM 1363 O O . PHE A 1 173 ? -0.037 -2.119 17.544 1.00 54.00 173 PHE A O 1
ATOM 1370 N N . ARG A 1 174 ? -1.451 -1.182 18.984 1.00 61.00 174 ARG A N 1
ATOM 1371 C CA . ARG A 1 174 ? -1.731 -0.021 18.082 1.00 61.00 174 ARG A CA 1
ATOM 1372 C C . ARG A 1 174 ? -2.040 -0.509 16.646 1.00 61.00 174 ARG A C 1
ATOM 1374 O O . ARG A 1 174 ? -1.602 0.069 15.651 1.00 61.00 174 ARG A O 1
ATOM 1381 N N . ALA A 1 175 ? -2.813 -1.593 16.607 1.00 61.09 175 ALA A N 1
ATOM 1382 C CA . ALA A 1 175 ? -2.846 -2.658 15.609 1.00 61.09 175 ALA A CA 1
ATOM 1383 C C . ALA A 1 175 ? -2.995 -2.261 14.146 1.00 61.09 175 ALA A C 1
ATOM 1385 O O . ALA A 1 175 ? -2.619 -3.019 13.269 1.00 61.09 175 ALA A O 1
ATOM 1386 N N . LEU A 1 176 ? -3.585 -1.098 13.880 1.00 69.38 176 LEU A N 1
ATOM 1387 C CA . LEU A 1 176 ? -3.859 -0.657 12.520 1.00 69.38 176 LEU A CA 1
ATOM 1388 C C . LEU A 1 176 ? -2.612 -0.053 11.865 1.00 69.38 176 LEU A C 1
ATOM 1390 O O . LEU A 1 176 ? -2.367 -0.270 10.688 1.00 69.38 176 LEU A O 1
ATOM 1394 N N . ARG A 1 177 ? -1.795 0.688 12.629 1.00 81.50 177 ARG A N 1
ATOM 1395 C CA . ARG A 1 177 ? -0.718 1.521 12.067 1.00 81.50 177 ARG A CA 1
ATOM 1396 C C . ARG A 1 177 ? 0.489 0.716 11.589 1.00 81.50 177 ARG A C 1
ATOM 1398 O O . ARG A 1 177 ? 1.133 1.131 10.634 1.00 81.50 177 ARG A O 1
ATOM 1405 N N . TRP A 1 178 ? 0.801 -0.400 12.246 1.00 87.12 178 TRP A N 1
ATOM 1406 C CA . TRP A 1 178 ? 1.981 -1.211 11.929 1.00 87.12 178 TRP A CA 1
ATOM 1407 C C . TRP A 1 178 ? 1.795 -2.109 10.699 1.00 87.12 178 TRP A C 1
ATOM 1409 O O . TRP A 1 178 ? 2.619 -1.998 9.793 1.00 87.12 178 TRP A O 1
ATOM 1419 N N . PRO A 1 179 ? 0.727 -2.929 10.592 1.00 85.88 179 PRO A N 1
ATOM 1420 C CA . PRO A 1 179 ? 0.430 -3.659 9.361 1.00 85.88 179 PRO A CA 1
ATOM 1421 C C . PRO A 1 179 ? 0.279 -2.703 8.180 1.00 85.88 179 PRO A C 1
ATOM 1423 O O . PRO A 1 179 ? 0.841 -2.938 7.120 1.00 85.88 179 PRO A O 1
ATOM 1426 N N . ASP A 1 180 ? -0.392 -1.569 8.385 1.00 88.69 180 ASP A N 1
ATOM 1427 C CA . ASP A 1 180 ? -0.534 -0.547 7.351 1.00 88.69 180 ASP A CA 1
ATOM 1428 C C . ASP A 1 180 ? 0.820 0.043 6.923 1.00 88.69 180 ASP A C 1
ATOM 1430 O O . ASP A 1 180 ? 1.068 0.171 5.732 1.00 88.69 180 ASP A O 1
ATOM 1434 N N . ALA A 1 181 ? 1.749 0.303 7.852 1.00 91.94 181 ALA A N 1
ATOM 1435 C CA . ALA A 1 181 ? 3.100 0.760 7.515 1.00 91.94 181 ALA A CA 1
ATOM 1436 C C . ALA A 1 181 ? 3.911 -0.271 6.710 1.00 91.94 181 ALA A C 1
ATOM 1438 O O . ALA A 1 181 ? 4.649 0.118 5.805 1.00 91.94 181 ALA A O 1
ATOM 1439 N N . VAL A 1 182 ? 3.780 -1.564 7.028 1.00 93.44 182 VAL A N 1
ATOM 1440 C CA . VAL A 1 182 ? 4.429 -2.661 6.286 1.00 93.44 182 VAL A CA 1
ATOM 1441 C C . VAL A 1 182 ? 3.807 -2.820 4.897 1.00 93.44 182 VAL A C 1
ATOM 1443 O O . VAL A 1 182 ? 4.526 -2.892 3.905 1.00 93.44 182 VAL A O 1
ATOM 1446 N N . GLY A 1 183 ? 2.476 -2.837 4.803 1.00 93.06 183 GLY A N 1
ATOM 1447 C CA . GLY A 1 183 ? 1.773 -2.903 3.523 1.00 93.06 183 GLY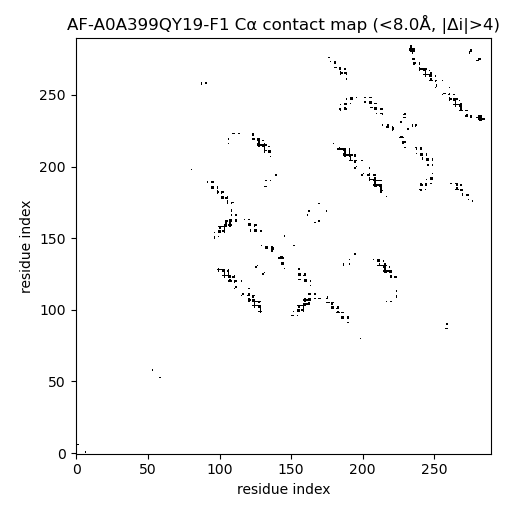 A CA 1
ATOM 1448 C C . GLY A 1 183 ? 2.109 -1.704 2.635 1.00 93.06 183 GLY A C 1
ATOM 1449 O O . GLY A 1 183 ? 2.452 -1.869 1.466 1.00 93.06 183 GLY A O 1
ATOM 1450 N N . MET A 1 184 ? 2.090 -0.498 3.208 1.00 95.25 184 MET A N 1
ATOM 1451 C CA . MET A 1 184 ? 2.417 0.757 2.530 1.00 95.25 184 MET A CA 1
ATOM 1452 C C . MET A 1 184 ? 3.840 0.737 1.965 1.00 95.25 184 MET A C 1
ATOM 1454 O O . MET A 1 184 ? 4.031 1.107 0.807 1.00 95.25 184 MET A O 1
ATOM 1458 N N . SER A 1 185 ? 4.838 0.270 2.726 1.00 96.50 185 SER A N 1
ATOM 1459 C CA . SER A 1 185 ? 6.222 0.228 2.240 1.00 96.50 185 SER A CA 1
ATOM 1460 C C . SER A 1 185 ? 6.420 -0.773 1.101 1.00 96.50 185 SER A C 1
ATOM 1462 O O . SER A 1 185 ? 7.127 -0.461 0.143 1.00 96.50 185 SER A O 1
ATOM 1464 N N . LEU A 1 186 ? 5.763 -1.935 1.160 1.00 95.19 186 LEU A N 1
ATOM 1465 C CA . LEU A 1 186 ? 5.781 -2.930 0.085 1.00 95.19 186 LEU A CA 1
ATOM 1466 C C . LEU A 1 186 ? 5.117 -2.379 -1.178 1.00 95.19 186 LEU A C 1
ATOM 1468 O O . LEU A 1 186 ? 5.736 -2.356 -2.239 1.00 95.19 186 LEU A O 1
ATOM 1472 N N . PHE A 1 187 ? 3.889 -1.874 -1.062 1.00 95.62 187 PHE A N 1
ATOM 1473 C CA . PHE A 1 187 ? 3.107 -1.394 -2.203 1.00 95.62 187 PHE A CA 1
ATOM 1474 C C . PHE A 1 187 ? 3.657 -0.116 -2.830 1.00 95.62 187 PHE A C 1
ATOM 1476 O O . PHE A 1 187 ? 3.494 0.085 -4.035 1.00 95.62 187 PHE A O 1
ATOM 1483 N N . ALA A 1 188 ? 4.361 0.719 -2.062 1.00 97.38 188 ALA A N 1
ATOM 1484 C CA . ALA A 1 188 ? 5.099 1.848 -2.617 1.00 97.38 188 ALA A CA 1
ATOM 1485 C C . ALA A 1 188 ? 6.126 1.365 -3.647 1.00 97.38 188 ALA A C 1
ATOM 1487 O O . ALA A 1 188 ? 6.167 1.843 -4.782 1.00 97.38 188 ALA A O 1
ATOM 1488 N N . VAL A 1 189 ? 6.914 0.357 -3.276 1.00 96.88 189 VAL A N 1
ATOM 1489 C CA . VAL A 1 189 ? 7.979 -0.168 -4.128 1.00 96.88 189 VAL A CA 1
ATOM 1490 C C . VAL A 1 189 ? 7.431 -1.059 -5.240 1.00 96.88 189 VAL A C 1
ATOM 1492 O O . VAL A 1 189 ? 7.872 -0.907 -6.374 1.00 96.88 189 VAL A O 1
ATOM 1495 N N . THR A 1 190 ? 6.453 -1.936 -4.986 1.00 95.06 190 THR A N 1
ATOM 1496 C CA . THR A 1 190 ? 5.870 -2.773 -6.055 1.00 95.06 190 THR A CA 1
ATOM 1497 C C . THR A 1 190 ? 5.097 -1.931 -7.071 1.00 95.06 190 THR A C 1
ATOM 1499 O O . THR A 1 190 ? 5.191 -2.171 -8.276 1.00 95.06 190 THR A O 1
ATOM 1502 N N . GLY A 1 191 ? 4.406 -0.877 -6.623 1.00 95.81 191 GLY A N 1
ATOM 1503 C CA . GLY A 1 191 ? 3.781 0.118 -7.493 1.00 95.81 191 GLY A CA 1
ATOM 1504 C C . GLY A 1 191 ? 4.795 0.859 -8.364 1.00 95.81 191 GLY A C 1
ATOM 1505 O O . GLY A 1 191 ? 4.608 0.967 -9.580 1.00 95.81 191 GLY A O 1
ATOM 1506 N N . ALA A 1 192 ? 5.903 1.302 -7.764 1.00 97.25 192 ALA A N 1
ATOM 1507 C CA . ALA A 1 192 ? 6.994 1.949 -8.483 1.00 97.25 192 ALA A CA 1
ATOM 1508 C C . ALA A 1 192 ? 7.671 0.998 -9.489 1.00 97.25 192 ALA A C 1
ATOM 1510 O O . ALA A 1 192 ? 7.867 1.360 -10.651 1.00 97.25 192 ALA A O 1
ATOM 1511 N N . ALA A 1 193 ? 7.963 -0.238 -9.080 1.00 95.56 193 ALA A N 1
ATOM 1512 C CA . ALA A 1 193 ? 8.536 -1.284 -9.924 1.00 95.56 193 ALA A CA 1
ATOM 1513 C C . ALA A 1 193 ? 7.651 -1.569 -11.140 1.00 95.56 193 ALA A C 1
ATOM 1515 O O . ALA A 1 193 ? 8.132 -1.586 -12.275 1.00 95.56 193 ALA A O 1
ATOM 1516 N N . LYS A 1 194 ? 6.335 -1.697 -10.933 1.00 94.62 194 LYS A N 1
ATOM 1517 C CA . LYS A 1 194 ? 5.379 -1.910 -12.021 1.00 94.62 194 LYS A CA 1
ATOM 1518 C C . LYS A 1 194 ? 5.369 -0.736 -12.998 1.00 94.62 194 LYS A C 1
ATOM 1520 O O . LYS A 1 194 ? 5.529 -0.956 -14.197 1.00 94.62 194 LYS A O 1
ATOM 1525 N N . ALA A 1 195 ? 5.243 0.497 -12.512 1.00 96.50 195 ALA A N 1
ATOM 1526 C CA . ALA A 1 195 ? 5.250 1.684 -13.368 1.00 96.50 195 ALA A CA 1
ATOM 1527 C C . ALA A 1 195 ? 6.564 1.821 -14.158 1.00 96.50 195 ALA A C 1
ATOM 1529 O O . ALA A 1 195 ? 6.547 2.121 -15.353 1.00 96.50 195 ALA A O 1
ATOM 1530 N N . MET A 1 196 ? 7.702 1.536 -13.521 1.00 95.50 196 MET A N 1
ATOM 1531 C CA . MET A 1 196 ? 9.009 1.558 -14.174 1.00 95.50 196 MET A CA 1
ATOM 1532 C C . MET A 1 196 ? 9.133 0.461 -15.239 1.00 95.50 196 MET A C 1
ATOM 1534 O O . MET A 1 196 ? 9.656 0.721 -16.321 1.00 95.50 196 MET A O 1
ATOM 1538 N N . SER A 1 197 ? 8.611 -0.742 -14.978 1.00 93.50 197 SER A N 1
ATOM 1539 C CA . SER A 1 197 ? 8.625 -1.856 -15.939 1.00 93.50 197 SER A CA 1
ATOM 1540 C C . SER A 1 197 ? 7.846 -1.549 -17.224 1.00 93.50 197 SER A C 1
ATOM 1542 O O . SER A 1 197 ? 8.194 -2.041 -18.296 1.00 93.50 197 SER A O 1
ATOM 1544 N N . LEU A 1 198 ? 6.833 -0.680 -17.134 1.00 94.19 198 LEU A N 1
ATOM 1545 C CA . LEU A 1 198 ? 6.054 -0.192 -18.274 1.00 94.19 198 LEU A CA 1
ATOM 1546 C C . LEU A 1 198 ? 6.735 0.972 -19.019 1.00 94.19 198 LEU A C 1
ATOM 1548 O O . LEU A 1 198 ? 6.196 1.477 -20.001 1.00 94.19 198 LEU A O 1
ATOM 1552 N N . GLY A 1 199 ? 7.934 1.380 -18.593 1.00 93.31 199 GLY A N 1
ATOM 1553 C CA . GLY A 1 199 ? 8.738 2.405 -19.258 1.00 93.31 199 GLY A CA 1
ATOM 1554 C C . GLY A 1 199 ? 8.384 3.841 -18.871 1.00 93.31 199 GLY A C 1
ATOM 1555 O O . GLY A 1 199 ? 8.746 4.767 -19.596 1.00 93.31 199 GLY A O 1
ATOM 1556 N N . HIS A 1 200 ? 7.683 4.053 -17.754 1.00 96.25 200 HIS A N 1
ATOM 1557 C CA . HIS A 1 200 ? 7.368 5.399 -17.281 1.00 96.25 200 HIS A CA 1
ATOM 1558 C C . HIS A 1 200 ? 8.568 6.093 -16.616 1.00 96.25 200 HIS A C 1
ATOM 1560 O O . HIS A 1 200 ? 9.437 5.461 -16.018 1.00 96.25 200 HIS A O 1
ATOM 1566 N N . GLY A 1 201 ? 8.598 7.427 -16.711 1.00 94.88 201 GLY A N 1
ATOM 1567 C CA . GLY A 1 201 ? 9.631 8.266 -16.099 1.00 94.88 201 GLY A CA 1
ATOM 1568 C C . GLY A 1 201 ? 9.427 8.507 -14.598 1.00 94.88 201 GLY A C 1
ATOM 1569 O O . GLY A 1 201 ? 8.377 8.193 -14.039 1.00 94.88 201 GLY A O 1
ATOM 1570 N N . PHE A 1 202 ? 10.426 9.135 -13.968 1.00 96.94 202 PHE A N 1
ATOM 1571 C CA . PHE A 1 202 ? 10.526 9.354 -12.517 1.00 96.94 202 PHE A CA 1
ATOM 1572 C C . PHE A 1 202 ? 9.225 9.809 -11.843 1.00 96.94 202 PHE A C 1
ATOM 1574 O O . PHE A 1 202 ? 8.758 9.157 -10.914 1.00 96.94 202 PHE A O 1
ATOM 1581 N N . ILE A 1 203 ? 8.615 10.894 -12.334 1.00 97.69 203 ILE A N 1
ATOM 1582 C CA . ILE A 1 203 ? 7.425 11.493 -11.710 1.00 97.69 203 ILE A CA 1
ATOM 1583 C C . ILE A 1 203 ? 6.276 10.482 -11.642 1.00 97.69 203 ILE A C 1
ATOM 1585 O O . ILE A 1 203 ? 5.675 10.288 -10.589 1.00 97.69 203 ILE A O 1
ATOM 1589 N N . VAL A 1 204 ? 5.997 9.801 -12.756 1.00 97.38 204 VAL A N 1
ATOM 1590 C CA . VAL A 1 204 ? 4.917 8.812 -12.832 1.00 97.38 204 VAL A CA 1
ATOM 1591 C C . VAL A 1 204 ? 5.228 7.617 -11.937 1.00 97.38 204 VAL A C 1
ATOM 1593 O O . VAL A 1 204 ? 4.349 7.167 -11.214 1.00 97.38 204 VAL A O 1
ATOM 1596 N N . VAL A 1 205 ? 6.473 7.135 -11.928 1.00 97.94 205 VAL A N 1
ATOM 1597 C CA . VAL A 1 205 ? 6.880 5.999 -11.090 1.00 97.94 205 VAL A CA 1
ATOM 1598 C C . VAL A 1 205 ? 6.677 6.292 -9.603 1.00 97.94 205 VAL A C 1
ATOM 1600 O O . VAL A 1 205 ? 6.087 5.483 -8.889 1.00 97.94 205 VAL A O 1
ATOM 1603 N N . VAL A 1 206 ? 7.114 7.464 -9.145 1.00 98.12 206 VAL A N 1
ATOM 1604 C CA . VAL A 1 206 ? 7.006 7.864 -7.738 1.00 98.12 206 VAL A CA 1
ATOM 1605 C C . VAL A 1 206 ? 5.547 8.076 -7.325 1.00 98.12 206 VAL A C 1
ATOM 1607 O O . VAL A 1 206 ? 5.135 7.602 -6.265 1.00 98.12 206 VAL A O 1
ATOM 1610 N N . ILE A 1 207 ? 4.741 8.726 -8.171 1.00 97.75 207 ILE A N 1
ATOM 1611 C CA . ILE A 1 207 ? 3.309 8.930 -7.909 1.00 97.75 207 ILE A CA 1
ATOM 1612 C C . ILE A 1 207 ? 2.559 7.595 -7.901 1.00 97.75 207 ILE A C 1
ATOM 1614 O O . ILE A 1 207 ? 1.748 7.366 -7.008 1.00 97.75 207 ILE A O 1
ATOM 1618 N N . MET A 1 208 ? 2.832 6.697 -8.851 1.00 97.88 208 MET A N 1
ATOM 1619 C CA . MET A 1 208 ? 2.186 5.383 -8.896 1.00 97.88 208 MET A CA 1
ATOM 1620 C C . MET A 1 208 ? 2.523 4.542 -7.670 1.00 97.88 208 MET A C 1
ATOM 1622 O O . MET A 1 208 ? 1.626 3.898 -7.129 1.00 97.88 208 MET A O 1
ATOM 1626 N N . GLY A 1 209 ? 3.764 4.588 -7.181 1.00 97.44 209 GLY A N 1
ATOM 1627 C CA . GLY A 1 209 ? 4.121 3.967 -5.906 1.00 97.44 209 GLY A CA 1
ATOM 1628 C C . GLY A 1 209 ? 3.273 4.510 -4.752 1.00 97.44 209 GLY A C 1
ATOM 1629 O O . GLY A 1 209 ? 2.608 3.746 -4.053 1.00 97.44 209 GLY A O 1
ATOM 1630 N N . ALA A 1 210 ? 3.186 5.834 -4.606 1.00 97.06 210 ALA A N 1
ATOM 1631 C CA . ALA A 1 210 ? 2.373 6.453 -3.559 1.00 97.06 210 ALA A CA 1
ATOM 1632 C C . ALA A 1 210 ? 0.870 6.140 -3.673 1.00 97.06 210 ALA A C 1
ATOM 1634 O O . ALA A 1 210 ? 0.233 5.861 -2.657 1.00 97.06 210 ALA A O 1
ATOM 1635 N N . ILE A 1 211 ? 0.299 6.140 -4.881 1.00 96.69 211 ILE A N 1
ATOM 1636 C CA . ILE A 1 211 ? -1.106 5.767 -5.117 1.00 96.69 211 ILE A CA 1
ATOM 1637 C C . ILE A 1 211 ? -1.337 4.309 -4.726 1.00 96.69 211 ILE A C 1
ATOM 1639 O O . ILE A 1 211 ? -2.259 4.026 -3.965 1.00 96.69 211 ILE A O 1
ATOM 1643 N N . THR A 1 212 ? -0.477 3.397 -5.182 1.00 96.81 212 THR A N 1
ATOM 1644 C CA . THR A 1 212 ? -0.592 1.963 -4.870 1.00 96.81 212 THR A CA 1
ATOM 1645 C C . THR A 1 212 ? -0.567 1.733 -3.360 1.00 96.81 212 THR A C 1
ATOM 1647 O O . THR A 1 212 ? -1.371 0.967 -2.835 1.00 96.81 212 THR A O 1
ATOM 1650 N N . ALA A 1 213 ? 0.315 2.442 -2.655 1.00 96.12 213 ALA A N 1
ATOM 1651 C CA . ALA A 1 213 ? 0.486 2.325 -1.215 1.00 96.12 213 ALA A CA 1
ATOM 1652 C C . ALA A 1 213 ? -0.663 2.933 -0.395 1.00 96.12 213 ALA A C 1
ATOM 1654 O O . ALA A 1 213 ? -0.968 2.433 0.682 1.00 96.12 213 ALA A O 1
ATOM 1655 N N . SER A 1 214 ? -1.286 4.017 -0.870 1.00 95.19 214 SER A N 1
ATOM 1656 C CA . SER A 1 214 ? -2.228 4.810 -0.064 1.00 95.19 214 SER A CA 1
ATOM 1657 C C . SER A 1 214 ? -3.695 4.656 -0.451 1.00 95.19 214 SER A C 1
ATOM 1659 O O . SER A 1 214 ? -4.559 4.760 0.419 1.00 95.19 214 SER A O 1
ATOM 1661 N N . ALA A 1 215 ? -4.007 4.380 -1.719 1.00 95.62 215 ALA A N 1
ATOM 1662 C CA . ALA A 1 215 ? -5.387 4.354 -2.197 1.00 95.62 215 ALA A CA 1
ATOM 1663 C C . ALA A 1 215 ? -6.219 3.254 -1.522 1.00 95.62 215 ALA A C 1
ATOM 1665 O O . ALA A 1 215 ? -7.384 3.474 -1.206 1.00 95.62 215 ALA A O 1
ATOM 1666 N N . GLY A 1 216 ? -5.621 2.096 -1.233 1.00 93.62 216 GLY A N 1
ATOM 1667 C CA . GLY A 1 216 ? -6.305 1.016 -0.524 1.00 93.62 216 GLY A CA 1
ATOM 1668 C C . GLY A 1 216 ? -6.712 1.399 0.908 1.00 93.62 216 GLY A C 1
ATOM 1669 O O . GLY A 1 216 ? -7.865 1.212 1.299 1.00 93.62 216 GLY A O 1
ATOM 1670 N N . GLY A 1 217 ? -5.784 1.977 1.679 1.00 93.12 217 GLY A N 1
ATOM 1671 C CA . GLY A 1 217 ? -6.064 2.485 3.027 1.00 93.12 217 GLY A CA 1
ATOM 1672 C C . GLY A 1 217 ? -7.061 3.647 3.020 1.00 93.12 217 GLY A C 1
ATOM 1673 O O . GLY A 1 217 ? -7.957 3.690 3.855 1.00 93.12 217 GLY A O 1
ATOM 1674 N N . LEU A 1 218 ? -6.980 4.532 2.022 1.00 95.12 218 LEU A N 1
ATOM 1675 C CA . LEU A 1 218 ? -7.952 5.607 1.814 1.00 95.12 218 LEU A CA 1
ATOM 1676 C C . LEU A 1 218 ? -9.370 5.061 1.596 1.00 95.12 218 LEU A C 1
ATOM 1678 O O . LEU A 1 218 ? -10.301 5.526 2.248 1.00 95.12 218 LEU A O 1
ATOM 1682 N N . LEU A 1 219 ? -9.543 4.069 0.715 1.00 96.12 219 LEU A N 1
ATOM 1683 C CA . LEU A 1 219 ? -10.844 3.433 0.471 1.00 96.12 219 LEU A CA 1
ATOM 1684 C C . LEU A 1 219 ? -11.411 2.806 1.749 1.00 96.12 219 LEU A C 1
ATOM 1686 O O . LEU A 1 219 ? -12.584 3.006 2.059 1.00 96.12 219 LEU A O 1
ATOM 1690 N N . ARG A 1 220 ? -10.568 2.088 2.503 1.00 94.94 220 ARG A N 1
ATOM 1691 C CA . ARG A 1 220 ? -10.914 1.508 3.808 1.00 94.94 220 ARG A CA 1
ATOM 1692 C C . ARG A 1 220 ? -11.439 2.576 4.766 1.00 94.94 220 ARG A C 1
ATOM 1694 O O . ARG A 1 220 ? -12.517 2.407 5.328 1.00 94.94 220 ARG A O 1
ATOM 1701 N N . ASP A 1 221 ? -10.677 3.650 4.951 1.00 94.19 221 ASP A N 1
ATOM 1702 C CA . ASP A 1 221 ? -10.975 4.677 5.948 1.00 94.19 221 ASP A CA 1
ATOM 1703 C C . ASP A 1 221 ? -12.258 5.442 5.585 1.00 94.19 221 ASP A C 1
ATOM 1705 O O . ASP A 1 221 ? -13.135 5.609 6.430 1.00 94.19 221 ASP A O 1
ATOM 1709 N N . VAL A 1 222 ? -12.435 5.802 4.308 1.00 95.75 222 VAL A N 1
ATOM 1710 C CA . VAL A 1 222 ? -13.653 6.474 3.824 1.00 95.75 222 VAL A CA 1
ATOM 1711 C C . VAL A 1 222 ? -14.893 5.603 4.028 1.00 95.75 222 VAL A C 1
ATOM 1713 O O . VAL A 1 222 ? -15.905 6.089 4.531 1.00 95.75 222 VAL A O 1
ATOM 1716 N N . ILE A 1 223 ? -14.827 4.315 3.676 1.00 96.19 223 ILE A N 1
ATOM 1717 C CA . ILE A 1 223 ? -15.966 3.394 3.818 1.00 96.19 223 ILE A CA 1
ATOM 1718 C C . ILE A 1 223 ? -16.273 3.110 5.295 1.00 96.19 223 ILE A C 1
ATOM 1720 O O . ILE A 1 223 ? -17.439 3.010 5.671 1.00 96.19 223 ILE A O 1
ATOM 1724 N N . ALA A 1 224 ? -15.251 3.049 6.149 1.00 93.62 224 ALA A N 1
ATOM 1725 C CA . ALA A 1 224 ? -15.408 2.896 7.595 1.00 93.62 224 ALA A CA 1
ATOM 1726 C C . ALA A 1 224 ? -15.835 4.189 8.320 1.00 93.62 224 ALA A C 1
ATOM 1728 O O . ALA A 1 224 ? -15.994 4.178 9.548 1.00 93.62 224 ALA A O 1
ATOM 1729 N N . ASN A 1 225 ? -16.025 5.288 7.580 1.00 94.62 225 ASN A N 1
ATOM 1730 C CA . ASN A 1 225 ? -16.318 6.616 8.113 1.00 94.62 225 ASN A CA 1
ATOM 1731 C C . ASN A 1 225 ? -15.278 7.060 9.162 1.00 94.62 225 ASN A C 1
ATOM 1733 O O . ASN A 1 225 ? -15.621 7.494 10.263 1.00 94.62 225 ASN A O 1
ATOM 1737 N N . GLU A 1 226 ? -14.003 6.888 8.822 1.00 90.44 226 GLU A N 1
ATOM 1738 C CA . GLU A 1 226 ? -12.830 7.337 9.569 1.00 90.44 226 GLU A CA 1
ATOM 1739 C C . GLU A 1 226 ? -12.071 8.401 8.770 1.00 90.44 226 GLU A C 1
ATOM 1741 O O . GLU A 1 226 ? -12.113 8.431 7.538 1.00 90.44 226 GLU A O 1
ATOM 1746 N N . GLU A 1 227 ? -11.343 9.270 9.469 1.00 90.00 227 GLU A N 1
ATOM 1747 C CA . GLU A 1 227 ? -10.439 10.214 8.811 1.00 90.00 227 GLU A CA 1
ATOM 1748 C C . GLU A 1 227 ? -9.274 9.445 8.151 1.00 90.00 227 GLU A C 1
ATOM 1750 O O . GLU A 1 227 ? -8.525 8.760 8.859 1.00 90.00 227 GLU A O 1
ATOM 1755 N N . PRO A 1 228 ? -9.079 9.543 6.820 1.00 89.38 228 PRO A N 1
ATOM 1756 C CA . PRO A 1 228 ? -8.061 8.754 6.137 1.00 89.38 228 PRO A CA 1
ATOM 1757 C C . PRO A 1 228 ? -6.641 9.077 6.585 1.00 89.38 228 PRO A C 1
ATOM 1759 O O . PRO A 1 228 ? -6.255 10.244 6.598 1.00 89.38 228 PRO A O 1
ATOM 1762 N N . LEU A 1 229 ? -5.809 8.057 6.827 1.00 85.25 229 LEU A N 1
ATOM 1763 C CA . LEU A 1 229 ? -4.410 8.241 7.264 1.00 85.25 229 LEU A CA 1
ATOM 1764 C C . LEU A 1 229 ? -3.584 9.136 6.329 1.00 85.25 229 LEU A C 1
ATOM 1766 O O . LEU A 1 229 ? -2.663 9.815 6.773 1.00 85.25 229 LEU A O 1
ATOM 1770 N N . VAL A 1 230 ? -3.914 9.133 5.036 1.00 85.25 230 VAL A N 1
ATOM 1771 C CA . VAL A 1 230 ? -3.248 9.954 4.016 1.00 85.25 230 VAL A CA 1
ATOM 1772 C C . VAL A 1 230 ? -3.590 11.445 4.124 1.00 85.25 230 VAL A C 1
ATOM 1774 O O . VAL A 1 230 ? -2.776 12.280 3.742 1.00 85.25 230 VAL A O 1
ATOM 1777 N N . LEU A 1 231 ? -4.779 11.772 4.637 1.00 83.69 231 LEU A N 1
ATOM 1778 C CA . LEU A 1 231 ? -5.259 13.143 4.837 1.00 83.69 231 LEU A CA 1
ATOM 1779 C C . LEU A 1 231 ? -5.093 13.609 6.283 1.00 83.69 231 LEU A C 1
ATOM 1781 O O . LEU A 1 231 ? -5.148 14.808 6.548 1.00 83.69 231 LEU A O 1
ATOM 1785 N N . LYS A 1 232 ? -4.890 12.660 7.196 1.00 79.44 232 LYS A N 1
ATOM 1786 C CA . LYS A 1 232 ? -4.841 12.908 8.622 1.00 79.44 232 LYS A CA 1
ATOM 1787 C C . LYS A 1 232 ? -3.737 13.890 8.974 1.00 79.44 232 LYS A C 1
ATOM 1789 O O . LYS A 1 232 ? -2.564 13.709 8.628 1.00 79.44 232 LYS A O 1
ATOM 1794 N N . GLU A 1 233 ? -4.128 14.926 9.704 1.00 66.12 233 GLU A N 1
ATOM 1795 C CA . GLU A 1 233 ? -3.232 16.022 10.034 1.00 66.12 233 GLU A CA 1
ATOM 1796 C C . GLU A 1 233 ? -1.972 15.540 10.771 1.00 66.12 233 GLU A C 1
ATOM 1798 O O . GLU A 1 233 ? -2.022 14.881 11.814 1.00 66.12 233 GLU A O 1
ATOM 1803 N N . GLY A 1 234 ? -0.811 15.939 10.247 1.00 63.22 234 GLY A N 1
ATOM 1804 C CA . GLY A 1 234 ? 0.464 15.755 10.926 1.00 63.22 234 GLY A CA 1
ATOM 1805 C C . GLY A 1 234 ? 0.982 14.317 10.963 1.00 63.22 234 GLY A C 1
ATOM 1806 O O . GLY A 1 234 ? 1.828 14.031 11.801 1.00 63.22 234 GLY A O 1
ATOM 1807 N N . GLU A 1 235 ? 0.538 13.417 10.086 1.00 75.19 235 GLU A N 1
ATOM 1808 C CA . GLU A 1 235 ? 1.155 12.095 9.941 1.00 75.19 235 GLU A CA 1
ATOM 1809 C C . GLU A 1 235 ? 1.980 11.994 8.648 1.00 75.19 235 GLU A C 1
ATOM 1811 O O . GLU A 1 235 ? 1.503 12.270 7.549 1.00 75.19 235 GLU A O 1
ATOM 1816 N N . LEU A 1 236 ? 3.242 11.559 8.760 1.00 84.50 236 LEU A N 1
ATOM 1817 C CA . LEU A 1 236 ? 4.037 11.191 7.586 1.00 84.50 236 LEU A CA 1
ATOM 1818 C C . LEU A 1 236 ? 3.524 9.853 7.045 1.00 84.50 236 LEU A C 1
ATOM 1820 O O . LEU A 1 236 ? 3.801 8.804 7.630 1.00 84.50 236 LEU A O 1
ATOM 1824 N N . TYR A 1 237 ? 2.731 9.904 5.975 1.00 89.88 237 TYR A N 1
ATOM 1825 C CA . TYR A 1 237 ? 2.167 8.723 5.320 1.00 89.88 237 TYR A CA 1
ATOM 1826 C C . TYR A 1 237 ? 2.515 8.670 3.831 1.00 89.88 237 TYR A C 1
ATOM 1828 O O . TYR A 1 237 ? 3.430 7.948 3.436 1.00 89.88 237 TYR A O 1
ATOM 1836 N N . ALA A 1 238 ? 1.859 9.498 3.009 1.00 91.62 238 ALA A N 1
ATOM 1837 C CA . ALA A 1 238 ? 2.152 9.591 1.577 1.00 91.62 238 ALA A CA 1
ATOM 1838 C C . ALA A 1 238 ? 3.615 9.970 1.317 1.00 91.62 238 ALA A C 1
ATOM 1840 O O . ALA A 1 238 ? 4.238 9.459 0.394 1.00 91.62 238 ALA A O 1
ATOM 1841 N N . THR A 1 239 ? 4.184 10.832 2.159 1.00 93.12 239 THR A N 1
ATOM 1842 C CA . THR A 1 239 ? 5.584 11.261 2.069 1.00 93.12 239 THR A CA 1
ATOM 1843 C C . THR A 1 239 ? 6.564 10.100 2.230 1.00 93.12 239 THR A C 1
ATOM 1845 O O . THR A 1 239 ? 7.549 10.041 1.498 1.00 93.12 239 THR A O 1
ATOM 1848 N N . CYS A 1 240 ? 6.276 9.140 3.114 1.00 95.69 240 CYS A N 1
ATOM 1849 C CA . CYS A 1 240 ? 7.072 7.921 3.278 1.00 95.69 240 CYS A CA 1
ATOM 1850 C C . CYS A 1 240 ? 7.004 7.030 2.029 1.00 95.69 240 CYS A C 1
ATOM 1852 O O . CYS A 1 240 ? 8.036 6.548 1.562 1.00 95.69 240 CYS A O 1
ATOM 1854 N N . ALA A 1 241 ? 5.809 6.861 1.453 1.00 96.62 241 ALA A N 1
ATOM 1855 C CA . ALA A 1 241 ? 5.619 6.095 0.221 1.00 96.62 241 ALA A CA 1
ATOM 1856 C C . ALA A 1 241 ? 6.347 6.736 -0.973 1.00 96.62 241 ALA A C 1
ATOM 1858 O O . ALA A 1 241 ? 7.030 6.049 -1.736 1.00 96.62 241 ALA A O 1
ATOM 1859 N N . LEU A 1 242 ? 6.253 8.064 -1.108 1.00 97.19 242 LEU A N 1
ATOM 1860 C CA . LEU A 1 242 ? 6.971 8.836 -2.124 1.00 97.19 242 LEU A CA 1
ATOM 1861 C C . LEU A 1 242 ? 8.488 8.675 -1.966 1.00 97.19 242 LEU A C 1
ATOM 1863 O O . LEU A 1 242 ? 9.174 8.396 -2.947 1.00 97.19 242 LEU A O 1
ATOM 1867 N N . ALA A 1 243 ? 9.006 8.788 -0.739 1.00 97.69 243 ALA A N 1
ATOM 1868 C CA . ALA A 1 243 ? 10.429 8.630 -0.454 1.00 97.69 243 ALA A CA 1
ATOM 1869 C C . ALA A 1 243 ? 10.941 7.228 -0.823 1.00 97.69 243 ALA A C 1
ATOM 1871 O O . ALA A 1 243 ? 11.940 7.112 -1.529 1.00 97.69 243 ALA A O 1
ATOM 1872 N N . GLY A 1 244 ? 10.238 6.164 -0.418 1.00 97.88 244 GLY A N 1
ATOM 1873 C CA . GLY A 1 244 ? 10.621 4.794 -0.775 1.00 97.88 244 GLY A CA 1
ATOM 1874 C C . GLY A 1 244 ? 10.585 4.533 -2.281 1.00 97.88 244 GLY A C 1
ATOM 1875 O O . GLY A 1 244 ? 11.513 3.940 -2.830 1.00 97.88 244 GLY A O 1
ATOM 1876 N N . SER A 1 245 ? 9.562 5.048 -2.968 1.00 98.12 245 SER A N 1
ATOM 1877 C CA . SER A 1 245 ? 9.431 4.937 -4.428 1.00 98.12 245 SER A CA 1
ATOM 1878 C C . SER A 1 245 ? 10.550 5.684 -5.163 1.00 98.12 245 SER A C 1
ATOM 1880 O O . SER A 1 245 ? 11.085 5.190 -6.157 1.00 98.12 245 SER A O 1
ATOM 1882 N N . ALA A 1 246 ? 10.941 6.860 -4.662 1.00 98.31 246 ALA A N 1
ATOM 1883 C CA . ALA A 1 246 ? 12.036 7.650 -5.216 1.00 98.31 246 ALA A CA 1
ATOM 1884 C C . ALA A 1 246 ? 13.396 6.971 -5.009 1.00 98.31 246 ALA A C 1
ATOM 1886 O O . ALA A 1 246 ? 14.195 6.924 -5.944 1.0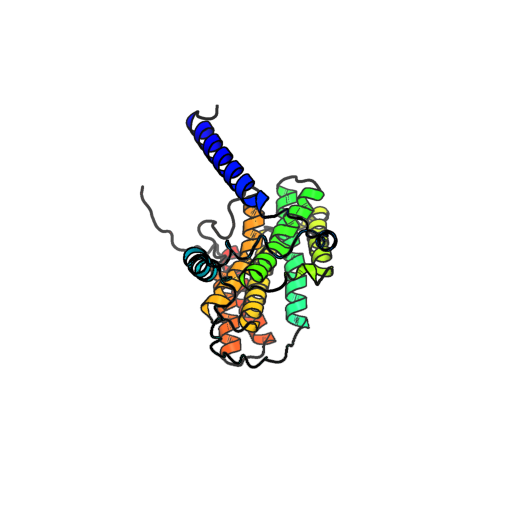0 98.31 246 ALA A O 1
ATOM 1887 N N . VAL A 1 247 ? 13.641 6.394 -3.826 1.00 98.25 247 VAL A N 1
ATOM 1888 C CA . VAL A 1 247 ? 14.860 5.617 -3.546 1.00 98.25 247 VAL A CA 1
ATOM 1889 C C . VAL A 1 247 ? 14.946 4.390 -4.447 1.00 98.25 247 VAL A C 1
ATOM 1891 O O . VAL A 1 247 ? 15.998 4.157 -5.038 1.00 98.25 247 VAL A O 1
ATOM 1894 N N . TYR A 1 248 ? 13.846 3.651 -4.624 1.00 97.75 248 TYR A N 1
ATOM 1895 C CA . TYR A 1 248 ? 13.797 2.531 -5.565 1.00 97.75 248 TYR A CA 1
ATOM 1896 C C . TYR A 1 248 ? 14.155 2.980 -6.990 1.00 97.75 248 TYR A C 1
ATOM 1898 O O . TYR A 1 248 ? 15.052 2.408 -7.611 1.00 97.75 248 TYR A O 1
ATOM 1906 N N . PHE A 1 249 ? 13.511 4.044 -7.491 1.00 97.56 249 PHE A N 1
ATOM 1907 C CA . PHE A 1 249 ? 13.788 4.557 -8.834 1.00 97.56 249 PHE A CA 1
ATOM 1908 C C . PHE A 1 249 ? 15.254 4.972 -8.992 1.00 97.56 249 PHE A C 1
ATOM 1910 O O . PHE A 1 249 ? 15.896 4.623 -9.986 1.00 97.56 249 PHE A O 1
ATOM 1917 N N . GLY A 1 250 ? 15.787 5.713 -8.017 1.00 97.12 250 GLY A N 1
ATOM 1918 C CA . GLY A 1 250 ? 17.169 6.182 -8.015 1.00 97.12 250 GLY A CA 1
ATOM 1919 C C . GLY A 1 250 ? 18.162 5.024 -8.022 1.00 97.12 250 GLY A C 1
ATOM 1920 O O . GLY A 1 250 ? 19.062 5.002 -8.857 1.00 97.12 250 GLY A O 1
ATOM 1921 N N . ALA A 1 251 ? 17.953 4.018 -7.171 1.00 96.62 251 ALA A N 1
ATOM 1922 C CA . ALA A 1 251 ? 18.814 2.842 -7.096 1.00 96.62 251 ALA A CA 1
ATOM 1923 C C . ALA A 1 251 ? 18.846 2.062 -8.421 1.00 96.62 251 ALA A C 1
ATOM 1925 O O . ALA A 1 251 ? 19.928 1.761 -8.925 1.00 96.62 251 ALA A O 1
ATOM 1926 N N . ILE A 1 252 ? 17.687 1.809 -9.043 1.00 95.94 252 ILE A N 1
ATOM 1927 C CA . ILE A 1 252 ? 17.636 1.163 -10.367 1.00 95.94 252 ILE A CA 1
ATOM 1928 C C . ILE A 1 252 ? 18.317 2.026 -11.439 1.00 95.94 252 ILE A C 1
ATOM 1930 O O . ILE A 1 252 ? 18.996 1.499 -12.324 1.00 95.94 252 ILE A O 1
ATOM 1934 N N . SER A 1 253 ? 18.154 3.348 -11.372 1.00 93.94 253 SER A N 1
ATOM 1935 C CA . SER A 1 253 ? 18.750 4.282 -12.338 1.00 93.94 253 SER A CA 1
ATOM 1936 C C . SER A 1 253 ? 20.275 4.340 -12.238 1.00 93.94 253 SER A C 1
ATOM 1938 O O . SER A 1 253 ? 20.942 4.526 -13.252 1.00 93.94 253 SER A O 1
ATOM 1940 N N . LEU A 1 254 ? 20.826 4.119 -11.043 1.00 95.38 254 LEU A N 1
ATOM 1941 C CA . LEU A 1 254 ? 22.265 4.004 -10.787 1.00 95.38 254 LEU A CA 1
ATOM 1942 C C . LEU A 1 254 ? 22.836 2.618 -11.137 1.00 95.38 254 LEU A C 1
ATOM 1944 O O . LEU A 1 254 ? 24.030 2.387 -10.971 1.00 95.38 254 LEU A O 1
ATOM 1948 N N . GLY A 1 255 ? 22.003 1.694 -11.627 1.00 93.19 255 GLY A N 1
ATOM 1949 C CA . GLY A 1 255 ? 22.424 0.348 -12.012 1.00 93.19 255 GLY A CA 1
ATOM 1950 C C . GLY A 1 255 ? 22.512 -0.643 -10.850 1.00 93.19 255 GLY A C 1
ATOM 1951 O O . GLY A 1 255 ? 23.122 -1.698 -11.011 1.00 93.19 255 GLY A O 1
ATOM 1952 N N . ALA A 1 256 ? 21.911 -0.340 -9.693 1.00 92.88 256 ALA A N 1
ATOM 1953 C CA . ALA A 1 256 ? 21.850 -1.293 -8.592 1.00 92.88 256 ALA A CA 1
ATOM 1954 C C . ALA A 1 256 ? 21.009 -2.533 -8.971 1.00 92.88 256 ALA A C 1
ATOM 1956 O O . ALA A 1 256 ? 20.024 -2.410 -9.710 1.00 92.88 256 ALA A O 1
ATOM 1957 N N . PRO A 1 257 ? 21.338 -3.723 -8.433 1.00 92.44 257 PRO A N 1
ATOM 1958 C CA . PRO A 1 257 ? 20.501 -4.912 -8.566 1.00 92.44 257 PRO A CA 1
ATOM 1959 C C . PRO A 1 257 ? 19.079 -4.675 -8.047 1.00 92.44 257 PRO A C 1
ATOM 1961 O O . PRO A 1 257 ? 18.890 -4.025 -7.016 1.00 92.44 257 PRO A O 1
ATOM 1964 N N . GLU A 1 258 ? 18.079 -5.262 -8.712 1.00 89.19 258 GLU A N 1
ATOM 1965 C CA . GLU A 1 258 ? 16.663 -5.035 -8.385 1.00 89.19 258 GLU A CA 1
ATOM 1966 C C . GLU A 1 258 ? 16.325 -5.390 -6.935 1.00 89.19 258 GLU A C 1
ATOM 1968 O O . GLU A 1 258 ? 15.649 -4.618 -6.263 1.00 89.19 258 GLU A O 1
ATOM 1973 N N . ALA A 1 259 ? 16.862 -6.497 -6.415 1.00 91.06 259 ALA A N 1
ATOM 1974 C CA . ALA A 1 259 ? 16.647 -6.896 -5.027 1.00 91.06 259 ALA A CA 1
ATOM 1975 C C . ALA A 1 259 ? 17.155 -5.846 -4.022 1.00 91.06 259 ALA A C 1
ATOM 1977 O O . ALA A 1 259 ? 16.488 -5.565 -3.027 1.00 91.06 259 ALA A O 1
ATOM 1978 N N . ILE A 1 260 ? 18.307 -5.225 -4.304 1.00 93.25 260 ILE A N 1
ATOM 1979 C CA . ILE A 1 260 ? 18.900 -4.188 -3.450 1.00 93.25 260 ILE A CA 1
ATOM 1980 C C . ILE A 1 260 ? 18.082 -2.901 -3.545 1.00 93.25 260 ILE A C 1
ATOM 1982 O O . ILE A 1 260 ? 17.755 -2.309 -2.519 1.00 93.25 260 ILE A O 1
ATOM 1986 N N . ALA A 1 261 ? 17.701 -2.490 -4.756 1.00 95.31 261 ALA A N 1
ATOM 1987 C CA . ALA A 1 261 ? 16.850 -1.322 -4.960 1.00 95.31 261 ALA A CA 1
ATOM 1988 C C . ALA A 1 261 ? 15.491 -1.481 -4.263 1.00 95.31 261 ALA A C 1
ATOM 1990 O O . ALA A 1 261 ? 15.008 -0.550 -3.616 1.00 95.31 261 ALA A O 1
ATOM 1991 N N . PHE A 1 262 ? 14.895 -2.673 -4.361 1.00 94.31 262 PHE A N 1
ATOM 1992 C CA . PHE A 1 262 ? 13.627 -3.007 -3.725 1.00 94.31 262 PHE A CA 1
ATOM 1993 C C . PHE A 1 262 ? 13.740 -2.931 -2.200 1.00 94.31 262 PHE A C 1
ATOM 1995 O O . PHE A 1 262 ? 12.961 -2.231 -1.552 1.00 94.31 262 PHE A O 1
ATOM 2002 N N . ALA A 1 263 ? 14.752 -3.591 -1.629 1.00 94.81 263 ALA A N 1
ATOM 2003 C CA . ALA A 1 263 ? 15.014 -3.569 -0.195 1.00 94.81 263 ALA A CA 1
ATOM 2004 C C . ALA A 1 263 ? 15.292 -2.148 0.321 1.00 94.81 263 ALA A C 1
ATOM 2006 O O . ALA A 1 263 ? 14.739 -1.758 1.346 1.00 94.81 263 ALA A O 1
ATOM 2007 N N . ALA A 1 264 ? 16.081 -1.350 -0.403 1.00 96.56 264 ALA A N 1
ATOM 2008 C CA . ALA A 1 264 ? 16.398 0.029 -0.036 1.00 96.56 264 ALA A CA 1
ATOM 2009 C C . ALA A 1 264 ? 15.161 0.941 -0.049 1.00 96.56 264 ALA A C 1
ATOM 2011 O O . ALA A 1 264 ? 14.946 1.711 0.892 1.00 96.56 264 ALA A O 1
ATOM 2012 N N . GLY A 1 265 ? 14.321 0.838 -1.084 1.00 97.44 265 GLY A N 1
ATOM 2013 C CA . GLY A 1 265 ? 13.067 1.588 -1.169 1.00 97.44 265 GLY A CA 1
ATOM 2014 C C . GLY A 1 265 ? 12.097 1.209 -0.049 1.00 97.44 265 GLY A C 1
ATOM 2015 O O . GLY A 1 265 ? 11.555 2.082 0.632 1.00 97.44 265 GLY A O 1
ATOM 2016 N N . MET A 1 266 ? 11.947 -0.092 0.207 1.00 96.12 266 MET A N 1
ATOM 2017 C CA . MET A 1 266 ? 11.056 -0.617 1.241 1.00 96.12 266 MET A CA 1
ATOM 2018 C C . MET A 1 266 ? 11.541 -0.210 2.634 1.00 96.12 266 MET A C 1
ATOM 2020 O O . MET A 1 266 ? 10.749 0.275 3.439 1.00 96.12 266 MET A O 1
ATOM 2024 N N . ALA A 1 267 ? 12.841 -0.351 2.909 1.00 96.94 267 ALA A N 1
ATOM 2025 C CA . ALA A 1 267 ? 13.448 0.072 4.165 1.00 96.94 267 ALA A CA 1
ATOM 2026 C C . ALA A 1 267 ? 13.268 1.577 4.382 1.00 96.94 267 ALA A C 1
ATOM 2028 O O . ALA A 1 267 ? 12.882 1.993 5.469 1.00 96.94 267 ALA A O 1
ATOM 2029 N N . THR A 1 268 ? 13.454 2.394 3.343 1.00 97.69 268 THR A N 1
AT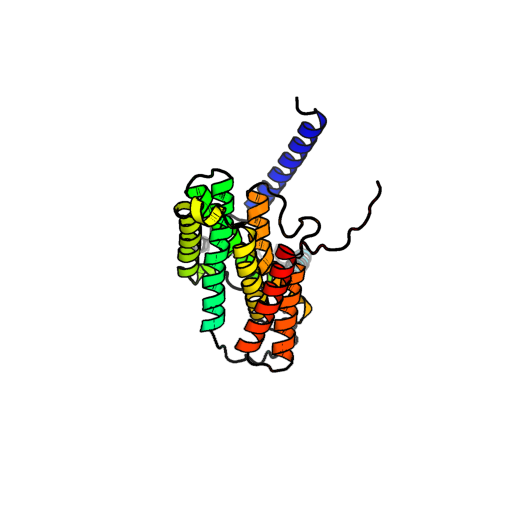OM 2030 C CA . THR A 1 268 ? 13.257 3.848 3.431 1.00 97.69 268 THR A CA 1
ATOM 2031 C C . THR A 1 268 ? 11.811 4.199 3.784 1.00 97.69 268 THR A C 1
ATOM 2033 O O . THR A 1 268 ? 11.574 4.963 4.724 1.00 97.69 268 THR A O 1
ATOM 2036 N N . ALA A 1 269 ? 10.829 3.627 3.081 1.00 97.06 269 ALA A N 1
ATOM 2037 C CA . ALA A 1 269 ? 9.413 3.862 3.368 1.00 97.06 269 ALA A CA 1
ATOM 2038 C C . ALA A 1 269 ? 9.019 3.360 4.767 1.00 97.06 269 ALA A C 1
ATOM 2040 O O . ALA A 1 269 ? 8.360 4.076 5.521 1.00 97.06 269 ALA A O 1
ATOM 2041 N N . PHE A 1 270 ? 9.456 2.156 5.141 1.00 96.31 270 PHE A N 1
ATOM 2042 C CA . PHE A 1 270 ? 9.111 1.553 6.424 1.00 96.31 270 PHE A CA 1
ATOM 2043 C C . PHE A 1 270 ? 9.760 2.281 7.601 1.00 96.31 270 PHE A C 1
ATOM 2045 O O . PHE A 1 270 ? 9.061 2.645 8.540 1.00 96.31 270 PHE A O 1
ATOM 2052 N N . ILE A 1 271 ? 11.070 2.541 7.554 1.00 95.75 271 ILE A N 1
ATOM 2053 C CA . ILE A 1 271 ? 11.804 3.198 8.645 1.00 95.75 271 ILE A CA 1
ATOM 2054 C C . ILE A 1 271 ? 11.299 4.627 8.828 1.00 95.75 271 ILE A C 1
ATOM 2056 O O . ILE A 1 271 ? 11.029 5.031 9.956 1.00 95.75 271 ILE A O 1
ATOM 2060 N N . SER A 1 272 ? 11.091 5.382 7.744 1.00 94.38 272 SER A N 1
ATOM 2061 C CA . SER A 1 272 ? 10.527 6.735 7.853 1.00 94.38 272 SER A CA 1
ATOM 2062 C C . SER A 1 272 ? 9.131 6.728 8.482 1.00 94.38 272 SER A C 1
ATOM 2064 O O . SER A 1 272 ? 8.855 7.540 9.369 1.00 94.38 272 SER A O 1
ATOM 2066 N N . ARG A 1 273 ? 8.274 5.766 8.115 1.00 93.38 273 ARG A N 1
ATOM 2067 C CA . ARG A 1 273 ? 6.946 5.620 8.720 1.00 93.38 273 ARG A CA 1
ATOM 2068 C C . ARG A 1 273 ? 7.015 5.150 10.173 1.00 93.38 273 ARG A C 1
ATOM 2070 O O . ARG A 1 273 ? 6.288 5.678 11.010 1.00 93.38 273 ARG A O 1
ATOM 2077 N N . ALA A 1 274 ? 7.894 4.208 10.495 1.00 91.88 274 ALA A N 1
ATOM 2078 C CA . ALA A 1 274 ? 8.107 3.716 11.852 1.00 91.88 274 ALA A CA 1
ATOM 2079 C C . ALA A 1 274 ? 8.602 4.838 12.774 1.00 91.88 274 ALA A C 1
ATOM 2081 O O . ALA A 1 274 ? 8.048 5.031 13.855 1.00 91.88 274 ALA A O 1
ATOM 2082 N N . MET A 1 275 ? 9.565 5.647 12.318 1.00 90.44 275 MET A N 1
ATOM 2083 C CA . MET A 1 275 ? 10.022 6.838 13.037 1.00 90.44 275 MET A CA 1
ATOM 2084 C C . MET A 1 275 ? 8.877 7.829 13.261 1.00 90.44 275 MET A C 1
ATOM 2086 O O . MET A 1 275 ? 8.724 8.343 14.366 1.00 90.44 275 MET A O 1
ATOM 2090 N N . ALA A 1 276 ? 8.019 8.054 12.263 1.00 88.75 276 ALA A N 1
ATOM 2091 C CA . ALA A 1 276 ? 6.850 8.914 12.427 1.00 88.75 276 ALA A CA 1
ATOM 2092 C C . ALA A 1 276 ? 5.845 8.367 13.460 1.00 88.75 276 ALA A C 1
ATOM 2094 O O . ALA A 1 276 ? 5.293 9.137 14.244 1.00 88.75 276 ALA A O 1
ATOM 2095 N N . ILE A 1 277 ? 5.638 7.046 13.507 1.00 87.62 277 ILE A N 1
ATOM 2096 C CA . ILE A 1 277 ? 4.745 6.384 14.474 1.00 87.62 277 ILE A CA 1
ATOM 2097 C C . ILE A 1 277 ? 5.310 6.434 15.903 1.00 87.62 277 ILE A C 1
ATOM 2099 O O . ILE A 1 277 ? 4.538 6.621 16.848 1.00 87.62 277 ILE A O 1
ATOM 2103 N N . ILE A 1 278 ? 6.625 6.249 16.069 1.00 87.25 278 ILE A N 1
ATOM 2104 C CA . ILE A 1 278 ? 7.302 6.207 17.375 1.00 87.25 278 ILE A CA 1
ATOM 2105 C C . ILE A 1 278 ? 7.484 7.619 17.939 1.00 87.25 278 ILE A C 1
ATOM 2107 O O . ILE A 1 278 ? 7.075 7.881 19.067 1.00 87.25 278 ILE A O 1
ATOM 2111 N N . PHE A 1 279 ? 8.064 8.527 17.152 1.00 85.56 279 PHE A N 1
ATOM 2112 C CA . PHE A 1 279 ? 8.435 9.874 17.596 1.00 85.56 279 PHE A CA 1
ATOM 2113 C C . PHE A 1 279 ? 7.335 10.920 17.368 1.00 85.56 279 PHE A C 1
ATOM 2115 O O . PHE A 1 279 ? 7.484 12.065 17.783 1.00 85.56 279 PHE A O 1
ATOM 2122 N N . GLY A 1 280 ? 6.229 10.556 16.710 1.00 82.12 280 GLY A N 1
ATOM 2123 C CA . GLY A 1 280 ? 5.117 11.475 16.452 1.00 82.12 280 GLY A CA 1
ATOM 2124 C C . GLY A 1 280 ? 5.483 12.624 15.510 1.00 82.12 280 GLY A C 1
ATOM 2125 O O . GLY A 1 280 ? 4.981 13.733 15.687 1.00 82.12 280 GLY A O 1
ATOM 2126 N N . ILE A 1 281 ? 6.373 12.374 14.541 1.00 81.50 281 ILE A N 1
ATOM 2127 C CA . ILE A 1 281 ? 6.870 13.381 13.590 1.00 81.50 281 ILE A CA 1
ATOM 2128 C C . ILE A 1 281 ? 5.721 13.867 12.704 1.00 81.50 281 ILE A C 1
ATOM 2130 O O . ILE A 1 281 ? 5.027 13.056 12.086 1.00 81.50 281 ILE A O 1
ATOM 2134 N N . LYS A 1 282 ? 5.565 15.193 12.611 1.00 80.88 282 LYS A N 1
ATOM 2135 C CA . LYS A 1 282 ? 4.471 15.845 11.884 1.00 80.88 282 LYS A CA 1
ATOM 2136 C C . LYS A 1 282 ? 4.969 16.745 10.764 1.00 80.88 282 LYS A C 1
ATOM 2138 O O . LYS A 1 282 ? 6.020 17.370 10.881 1.00 80.88 282 LYS A O 1
ATOM 2143 N N . LEU A 1 283 ? 4.172 16.851 9.703 1.00 79.25 283 LEU A N 1
ATOM 2144 C CA . LEU A 1 283 ? 4.369 17.861 8.664 1.00 79.25 283 LEU A CA 1
ATOM 2145 C C . LEU A 1 283 ? 3.996 19.263 9.180 1.00 79.25 283 LEU A C 1
ATOM 2147 O O . LEU A 1 283 ? 3.098 19.383 10.022 1.00 79.25 283 LEU A O 1
ATOM 2151 N N . PRO A 1 284 ? 4.669 20.323 8.690 1.00 75.44 284 PRO A N 1
ATOM 2152 C CA . PRO A 1 284 ? 4.368 21.694 9.078 1.00 75.44 284 PRO A CA 1
ATOM 2153 C C . PRO A 1 284 ? 2.945 22.078 8.666 1.00 75.44 284 PRO A C 1
ATOM 2155 O O . PRO A 1 284 ? 2.461 21.721 7.593 1.00 75.44 284 PRO A O 1
ATOM 2158 N N . ARG A 1 285 ? 2.275 22.835 9.537 1.00 73.44 285 ARG A N 1
ATOM 2159 C CA . ARG A 1 285 ? 0.887 23.257 9.345 1.00 73.44 285 ARG A CA 1
ATOM 2160 C C . ARG A 1 285 ? 0.827 24.605 8.635 1.00 73.44 285 ARG A C 1
ATOM 2162 O O . ARG A 1 285 ? 1.418 25.575 9.111 1.00 73.44 285 ARG A O 1
ATOM 2169 N N . ALA A 1 286 ? 0.022 24.699 7.580 1.00 69.69 286 ALA A N 1
ATOM 2170 C CA . ALA A 1 286 ? -0.443 25.991 7.092 1.00 69.69 286 ALA A CA 1
ATOM 2171 C C . ALA A 1 286 ? -1.410 26.582 8.135 1.00 69.69 286 ALA A C 1
ATOM 2173 O O . ALA A 1 286 ? -2.509 26.067 8.341 1.00 69.69 286 ALA A O 1
ATOM 2174 N N . LYS A 1 287 ? -0.991 27.629 8.855 1.00 67.44 287 LYS A N 1
ATOM 2175 C CA . LYS A 1 287 ? -1.867 28.348 9.792 1.00 67.44 287 LYS A CA 1
ATOM 2176 C C . LYS A 1 287 ? -2.824 29.240 8.996 1.00 67.44 287 LYS A C 1
ATOM 2178 O O . LYS A 1 287 ? -2.561 30.424 8.824 1.00 67.44 287 LYS A O 1
ATOM 2183 N N . GLY A 1 288 ? -3.925 28.673 8.513 1.00 62.22 288 GLY A N 1
ATOM 2184 C CA . GLY A 1 288 ? -5.071 29.462 8.069 1.00 62.22 288 GLY A CA 1
ATOM 2185 C C . GLY A 1 288 ? -5.812 29.980 9.296 1.00 62.22 288 GLY A C 1
ATOM 2186 O O . GLY A 1 288 ? -6.547 29.223 9.922 1.00 62.22 288 GLY A O 1
ATOM 2187 N N . LYS A 1 289 ? -5.581 31.237 9.690 1.00 50.97 289 LYS A N 1
ATOM 2188 C CA . LYS A 1 289 ? -6.557 31.950 10.522 1.00 50.97 289 LYS A CA 1
ATOM 2189 C C . LYS A 1 289 ? -7.714 32.320 9.592 1.00 50.97 289 LYS A C 1
ATOM 2191 O O . LYS A 1 289 ? -7.493 33.097 8.666 1.00 50.97 289 LYS A O 1
ATOM 2196 N N . LEU A 1 290 ? -8.881 31.720 9.805 1.00 49.59 290 LEU A N 1
ATOM 2197 C CA . LEU A 1 290 ? -10.162 32.281 9.376 1.00 49.59 290 LEU A CA 1
ATOM 2198 C C . LEU A 1 290 ? -10.770 32.995 10.580 1.00 49.59 290 LEU A C 1
ATOM 2200 O O . LEU A 1 290 ? -10.666 32.417 11.689 1.00 49.59 290 LEU A O 1
#

pLDDT: mean 77.02, std 22.39, range [31.55, 98.31]

Solvent-accessible surface area (backbone atoms only — not comparable to full-atom values): 15644 Å² total; per-residue (Å²): 135,85,60,76,68,58,57,57,50,51,53,53,50,52,55,52,49,51,52,52,47,57,65,54,52,69,77,75,71,76,86,93,75,89,88,89,86,82,87,83,84,78,92,80,78,72,92,80,79,67,78,84,76,75,76,48,74,67,59,60,55,50,54,68,72,67,53,72,86,81,73,75,68,76,79,70,74,79,76,77,69,76,79,69,80,89,70,69,64,64,59,56,52,47,41,51,48,52,23,17,22,35,15,0,25,27,20,4,44,54,20,53,74,65,70,43,54,74,65,48,14,39,56,32,0,37,29,28,28,47,39,5,54,38,53,40,20,59,76,70,73,44,79,48,63,60,83,78,36,64,66,49,56,53,32,16,44,51,15,8,48,46,21,59,78,40,33,78,71,46,60,74,63,68,43,50,60,57,35,37,37,54,18,22,12,39,28,2,29,53,28,15,52,52,36,41,74,75,68,48,56,71,70,58,13,20,50,36,0,24,43,18,28,42,45,2,50,37,51,30,21,56,75,69,73,43,83,27,64,77,74,37,86,46,51,53,40,53,62,21,16,32,50,7,9,44,45,24,52,50,31,47,73,74,66,44,55,66,70,57,15,46,50,52,5,24,49,46,10,30,50,51,28,49,50,22,69,73,71,62,44,56,62,87,78,85,82,77,84,128

Secondary structure (DSSP, 8-state):
---HHHHHHHHHHHHHHHHHHHHHHTTS-------SSSSSS---S-TTSSSSSS--HHHHHHHHHSS-GGG------------PPP--HHHHHHHHHHHHHHHHHHHHHHHHHTT--HHHHHHHHHHHHHHHHHHHHHHHTPPPHHHH-HHHHHHHHHHHHHHHHTHHHHHTS-TTHHHHHHHHHHHHHHHHHHHHHTT--HHHHHHHHHHHHHHHHHHHHHHTT---TTTSTT--SHHHHHHHHHHHHHHHHTT--HHHHHHHHHHHHHHHHHHHHHH---PPP-----